Protein AF-A0A927NBI7-F1 (afdb_monomer)

Structure (mmCIF, N/CA/C/O backbone):
data_AF-A0A927NBI7-F1
#
_entry.id   AF-A0A927NBI7-F1
#
loop_
_atom_site.group_PDB
_atom_site.id
_atom_site.type_symbol
_atom_site.label_atom_id
_atom_site.label_alt_id
_atom_site.label_comp_id
_atom_site.label_asym_id
_atom_site.label_entity_id
_atom_site.label_seq_id
_atom_site.pdbx_PDB_ins_code
_atom_site.Cartn_x
_atom_site.Cartn_y
_atom_site.Cartn_z
_atom_site.occupancy
_atom_site.B_iso_or_equiv
_atom_site.auth_seq_id
_atom_site.auth_comp_id
_atom_site.auth_asym_id
_atom_site.auth_atom_id
_atom_site.pdbx_PDB_model_num
ATOM 1 N N . MET A 1 1 ? 73.139 -50.465 -65.478 1.00 41.00 1 MET A N 1
ATOM 2 C CA . MET A 1 1 ? 74.027 -50.593 -64.302 1.00 41.00 1 MET A CA 1
ATOM 3 C C . MET A 1 1 ? 73.628 -49.543 -63.281 1.00 41.00 1 MET A C 1
ATOM 5 O O . MET A 1 1 ? 73.828 -48.361 -63.518 1.00 41.00 1 MET A O 1
ATOM 9 N N . SER A 1 2 ? 72.987 -49.981 -62.202 1.00 40.78 2 SER A N 1
ATOM 10 C CA . SER A 1 2 ? 72.582 -49.168 -61.057 1.00 40.78 2 SER A CA 1
ATOM 11 C C . SER A 1 2 ? 73.775 -48.863 -60.154 1.00 40.78 2 SER A C 1
ATOM 13 O O . SER A 1 2 ? 74.538 -49.770 -59.824 1.00 40.78 2 SER A O 1
ATOM 15 N N . LYS A 1 3 ? 73.876 -47.631 -59.659 1.00 40.72 3 LYS A N 1
ATOM 16 C CA . LYS A 1 3 ? 74.570 -47.350 -58.398 1.00 40.72 3 LYS A CA 1
ATOM 17 C C . LYS A 1 3 ? 73.645 -46.512 -57.525 1.00 40.72 3 LYS A C 1
ATOM 19 O O . LYS A 1 3 ? 73.577 -45.298 -57.667 1.00 40.72 3 LYS A O 1
ATOM 24 N N . GLN A 1 4 ? 72.895 -47.197 -56.663 1.00 43.94 4 GLN A N 1
ATOM 25 C CA . GLN A 1 4 ? 72.292 -46.581 -55.487 1.00 43.94 4 GLN A CA 1
ATOM 26 C C . GLN A 1 4 ? 73.425 -46.316 -54.496 1.00 43.94 4 GLN A C 1
ATOM 28 O O . GLN A 1 4 ? 74.119 -47.242 -54.082 1.00 43.94 4 GLN A O 1
ATOM 33 N N . VAL A 1 5 ? 73.647 -45.046 -54.174 1.00 47.88 5 VAL A N 1
ATOM 34 C CA . VAL A 1 5 ? 74.564 -44.638 -53.110 1.00 47.88 5 VAL A CA 1
ATOM 35 C C . VAL A 1 5 ? 73.752 -44.610 -51.821 1.00 47.88 5 VAL A C 1
ATOM 37 O O . VAL A 1 5 ? 72.839 -43.801 -51.670 1.00 47.88 5 VAL A O 1
ATOM 40 N N . TYR A 1 6 ? 74.056 -45.556 -50.939 1.00 43.12 6 TYR A N 1
ATOM 41 C CA . TYR A 1 6 ? 73.534 -45.662 -49.582 1.00 43.12 6 TYR A CA 1
ATOM 42 C C . TYR A 1 6 ? 74.232 -44.584 -48.741 1.00 43.12 6 TYR A C 1
ATOM 44 O O . TYR A 1 6 ? 75.456 -44.607 -48.626 1.00 43.12 6 TYR A O 1
ATOM 52 N N . TYR A 1 7 ? 73.489 -43.614 -48.209 1.00 54.44 7 TYR A N 1
ATOM 53 C CA . TYR A 1 7 ? 74.021 -42.702 -47.198 1.00 54.44 7 TYR A CA 1
ATOM 54 C C . TYR A 1 7 ? 73.637 -43.239 -45.825 1.00 54.44 7 TYR A C 1
ATOM 56 O O . TYR A 1 7 ? 72.454 -43.330 -45.503 1.00 54.44 7 TYR A O 1
ATOM 64 N N . ASP A 1 8 ? 74.661 -43.615 -45.059 1.00 52.22 8 ASP A N 1
ATOM 65 C CA . ASP A 1 8 ? 74.560 -44.017 -43.661 1.00 52.22 8 ASP A CA 1
ATOM 66 C C . ASP A 1 8 ? 73.848 -42.950 -42.818 1.00 52.22 8 ASP A C 1
ATOM 68 O O . ASP A 1 8 ? 74.063 -41.743 -42.963 1.00 52.22 8 ASP A O 1
ATOM 72 N N . ASP A 1 9 ? 73.006 -43.440 -41.914 1.00 52.47 9 ASP A N 1
ATOM 73 C CA . ASP A 1 9 ? 72.193 -42.685 -40.971 1.00 52.47 9 ASP A CA 1
ATOM 74 C C . ASP A 1 9 ? 72.980 -41.587 -40.235 1.00 52.47 9 ASP A C 1
ATOM 76 O O . ASP A 1 9 ? 73.778 -41.842 -39.327 1.00 52.47 9 ASP A O 1
ATOM 80 N N . VAL A 1 10 ? 72.665 -40.322 -40.526 1.00 57.41 10 VAL A N 1
ATOM 81 C CA . VAL A 1 10 ? 73.057 -39.203 -39.664 1.00 57.41 10 VAL A CA 1
ATOM 82 C C . VAL A 1 10 ? 72.167 -39.231 -38.419 1.00 57.41 10 VAL A C 1
ATOM 84 O O . VAL A 1 10 ? 71.082 -38.649 -38.382 1.00 57.41 10 VAL A O 1
ATOM 87 N N . LYS A 1 11 ? 72.622 -39.905 -37.356 1.00 55.72 11 LYS A N 1
ATOM 88 C CA . LYS A 1 11 ? 72.003 -39.794 -36.026 1.00 55.72 11 LYS A CA 1
ATOM 89 C C . LYS A 1 11 ? 72.195 -38.374 -35.488 1.00 55.72 11 LYS A C 1
ATOM 91 O O . LYS A 1 11 ? 73.230 -38.040 -34.917 1.00 55.72 11 LYS A O 1
ATOM 96 N N . ILE A 1 12 ? 71.163 -37.541 -35.625 1.00 56.41 12 ILE A N 1
ATOM 97 C CA . ILE A 1 12 ? 71.071 -36.238 -34.958 1.00 56.41 12 ILE A CA 1
ATOM 98 C C . ILE A 1 12 ? 70.968 -36.485 -33.446 1.00 56.41 12 ILE A C 1
ATOM 100 O O . ILE A 1 12 ? 69.891 -36.764 -32.914 1.00 56.41 12 ILE A O 1
ATOM 104 N N . ILE A 1 13 ? 72.086 -36.381 -32.729 1.00 53.84 13 ILE A N 1
ATOM 105 C CA . ILE A 1 13 ? 72.087 -36.405 -31.264 1.00 53.84 13 ILE A CA 1
ATOM 106 C C . ILE A 1 13 ? 71.535 -35.057 -30.783 1.00 53.84 13 ILE A C 1
ATOM 108 O O . ILE A 1 13 ? 72.263 -34.071 -30.666 1.00 53.84 13 ILE A O 1
ATOM 112 N N . LYS A 1 14 ? 70.226 -34.993 -30.504 1.00 54.16 14 LYS A N 1
ATOM 113 C CA . LYS A 1 14 ? 69.623 -33.858 -29.790 1.00 54.16 14 LYS A CA 1
ATOM 114 C C . LYS A 1 14 ? 70.231 -33.807 -28.389 1.00 54.16 14 LYS A C 1
ATOM 116 O O . LYS A 1 14 ? 69.878 -34.608 -27.527 1.00 54.16 14 LYS A O 1
ATOM 121 N N . LYS A 1 15 ? 71.156 -32.873 -28.166 1.00 54.84 15 LYS A N 1
ATOM 122 C CA . LYS A 1 15 ? 71.739 -32.609 -26.848 1.00 54.84 15 LYS A CA 1
ATOM 123 C C . LYS A 1 15 ? 70.590 -32.245 -25.891 1.00 54.84 15 LYS A C 1
ATOM 125 O O . LYS A 1 15 ? 69.912 -31.246 -26.140 1.00 54.84 15 LYS A O 1
ATOM 130 N N . PRO A 1 16 ? 70.295 -33.046 -24.851 1.00 55.62 16 PRO A N 1
ATOM 131 C CA . PRO A 1 16 ? 69.178 -32.748 -23.969 1.00 55.62 16 PRO A CA 1
ATOM 132 C C . PRO A 1 16 ? 69.485 -31.452 -23.215 1.00 55.62 16 PRO A C 1
ATOM 134 O O . PRO A 1 16 ? 70.570 -31.300 -22.653 1.00 55.62 16 PRO A O 1
ATOM 137 N N 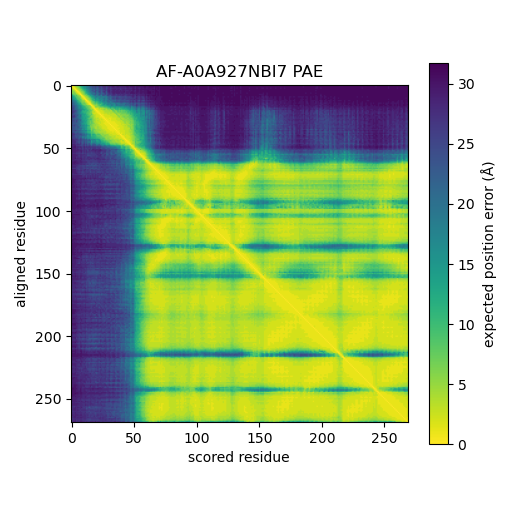. LEU A 1 17 ? 68.539 -30.507 -23.221 1.00 57.12 17 LEU A N 1
ATOM 138 C CA . LEU A 1 17 ? 68.634 -29.296 -22.407 1.00 57.12 17 LEU A CA 1
ATOM 139 C C . LEU A 1 17 ? 68.941 -29.680 -20.954 1.00 57.12 17 LEU A C 1
ATOM 141 O O . LEU A 1 17 ? 68.308 -30.585 -20.401 1.00 57.12 17 LEU A O 1
ATOM 145 N N . ASN A 1 18 ? 69.905 -28.979 -20.347 1.00 67.38 18 ASN A N 1
ATOM 146 C CA . ASN A 1 18 ? 70.318 -29.203 -18.964 1.00 67.38 18 ASN A CA 1
ATOM 147 C C . ASN A 1 18 ? 69.089 -29.288 -18.052 1.00 67.38 18 ASN A C 1
ATOM 149 O O . ASN A 1 18 ? 68.229 -28.408 -18.080 1.00 67.38 18 ASN A O 1
ATOM 153 N N . LYS A 1 19 ? 69.023 -30.338 -17.222 1.00 65.25 19 LYS A N 1
ATOM 154 C CA . LYS A 1 19 ? 67.873 -30.637 -16.350 1.00 65.25 19 LYS A CA 1
ATOM 155 C C . LYS A 1 19 ? 67.429 -29.411 -15.535 1.00 65.25 19 LYS A C 1
ATOM 157 O O . LYS A 1 19 ? 66.243 -29.114 -15.498 1.00 65.25 19 LYS A O 1
ATOM 162 N N . ARG A 1 20 ? 68.390 -28.625 -15.028 1.00 64.00 20 ARG A N 1
ATOM 163 C CA . ARG A 1 20 ? 68.147 -27.349 -14.327 1.00 64.00 20 ARG A CA 1
ATOM 164 C C . ARG A 1 20 ? 67.419 -26.297 -15.172 1.00 64.00 20 ARG A C 1
ATOM 166 O O . ARG A 1 20 ? 66.543 -25.623 -14.653 1.00 64.00 20 ARG A O 1
ATOM 173 N N . VAL A 1 21 ? 67.744 -26.168 -16.459 1.00 70.44 21 VAL A N 1
ATOM 174 C CA . VAL A 1 21 ? 67.093 -25.202 -17.364 1.00 70.44 21 VAL A CA 1
ATOM 175 C C . VAL A 1 21 ? 65.672 -25.652 -17.689 1.00 70.44 21 VAL A C 1
ATOM 177 O O . VAL A 1 21 ? 64.761 -24.835 -17.710 1.00 70.44 21 VAL A O 1
ATOM 180 N N . ARG A 1 22 ? 65.454 -26.958 -17.879 1.00 68.69 22 ARG A N 1
ATOM 181 C CA . ARG A 1 22 ? 64.114 -27.515 -18.108 1.00 68.69 22 ARG A CA 1
ATOM 182 C C . ARG A 1 22 ? 63.210 -27.360 -16.884 1.00 68.69 22 ARG A C 1
ATOM 184 O O . ARG A 1 22 ? 62.035 -27.046 -17.041 1.00 68.69 22 ARG A O 1
ATOM 191 N N . ASP A 1 23 ? 63.750 -27.574 -15.689 1.00 71.44 23 ASP A N 1
ATOM 192 C CA . ASP A 1 23 ? 62.995 -27.433 -14.443 1.00 71.44 23 ASP A CA 1
ATOM 193 C C . ASP A 1 23 ? 62.710 -25.947 -14.137 1.00 71.44 23 ASP A C 1
ATOM 195 O O . ASP A 1 23 ? 61.599 -25.611 -13.731 1.00 71.44 23 ASP A O 1
ATOM 199 N N . PHE A 1 24 ? 63.640 -25.041 -14.468 1.00 74.88 24 PHE A N 1
ATOM 200 C CA . PHE A 1 24 ? 63.418 -23.591 -14.416 1.00 74.88 24 PHE A CA 1
ATOM 201 C C . PHE A 1 24 ? 62.351 -23.118 -15.417 1.00 74.88 24 PHE A C 1
ATOM 203 O O . PHE A 1 24 ? 61.474 -22.338 -15.057 1.00 74.88 24 PHE A O 1
ATOM 210 N N . LEU A 1 25 ? 62.365 -23.628 -16.655 1.00 75.62 25 LEU A N 1
ATOM 211 C CA . LEU A 1 25 ? 61.374 -23.274 -17.677 1.00 75.62 25 LEU A CA 1
ATOM 212 C C . LEU A 1 25 ? 59.961 -23.735 -17.286 1.00 75.62 25 LEU A C 1
ATOM 214 O O . LEU A 1 25 ? 58.992 -23.011 -17.492 1.00 75.62 25 LEU A O 1
ATOM 218 N N . LYS A 1 26 ? 59.842 -24.924 -16.678 1.00 78.19 26 LYS A N 1
ATOM 219 C CA . LYS A 1 26 ? 58.569 -25.428 -16.139 1.00 78.19 26 LYS A CA 1
ATOM 220 C C . LYS A 1 26 ? 58.049 -24.542 -15.013 1.00 78.19 26 LYS A C 1
ATOM 222 O O . LYS A 1 26 ? 56.873 -24.194 -15.025 1.00 78.19 26 LYS A O 1
ATOM 227 N N . PHE A 1 27 ? 58.916 -24.156 -14.077 1.00 80.56 27 PHE A N 1
ATOM 228 C CA . PHE A 1 27 ? 58.550 -23.240 -12.998 1.00 80.56 27 PHE A CA 1
ATOM 229 C C . PHE A 1 27 ? 58.094 -21.882 -13.551 1.00 80.56 27 PHE A C 1
ATOM 231 O O . PHE A 1 27 ? 57.039 -21.384 -13.168 1.00 80.56 27 PHE A O 1
ATOM 238 N N . PHE A 1 28 ? 58.821 -21.334 -14.528 1.00 82.25 28 PHE A N 1
ATOM 239 C CA . PHE A 1 28 ? 58.458 -20.085 -15.196 1.00 82.25 28 PHE A CA 1
ATOM 240 C C . PHE A 1 28 ? 57.100 -20.174 -15.912 1.00 82.25 28 PHE A C 1
ATOM 242 O O . PHE A 1 28 ? 56.266 -19.288 -15.744 1.00 82.25 28 PHE A O 1
ATOM 249 N N . CYS A 1 29 ? 56.820 -21.262 -16.640 1.00 82.31 29 CYS A N 1
ATOM 250 C CA . CYS A 1 29 ? 55.509 -21.478 -17.260 1.00 82.31 29 CYS A CA 1
ATOM 251 C C . CYS A 1 29 ? 54.373 -21.542 -16.230 1.00 82.31 29 CYS A C 1
ATOM 253 O O . CYS A 1 29 ? 53.321 -20.954 -16.464 1.00 82.31 29 CYS A O 1
ATOM 255 N N . VAL A 1 30 ? 54.575 -22.209 -15.089 1.00 85.25 30 VAL A N 1
ATOM 256 C CA . VAL A 1 30 ? 53.564 -22.268 -14.018 1.00 85.25 30 VAL A CA 1
ATOM 257 C C . VAL A 1 30 ? 53.286 -20.875 -13.454 1.00 85.25 30 VAL A C 1
ATOM 259 O O . VAL A 1 30 ? 52.126 -20.500 -13.306 1.00 85.25 30 VAL A O 1
ATOM 262 N N . VAL A 1 31 ? 54.327 -20.075 -13.212 1.00 84.44 31 VAL A N 1
ATOM 263 C CA . VAL A 1 31 ? 54.176 -18.691 -12.736 1.00 84.44 31 VAL A CA 1
ATOM 264 C C . VAL A 1 31 ? 53.421 -17.835 -13.758 1.00 84.44 31 VAL A C 1
ATOM 266 O O . VAL A 1 31 ? 52.508 -17.108 -13.379 1.00 84.44 31 VAL A O 1
ATOM 269 N N . VAL A 1 32 ? 53.729 -17.958 -15.052 1.00 86.00 32 VAL A N 1
ATOM 270 C CA . VAL A 1 32 ? 53.026 -17.226 -16.121 1.00 86.00 32 VAL A CA 1
ATOM 271 C C . VAL A 1 32 ? 51.549 -17.616 -16.201 1.00 86.00 32 VAL A C 1
ATOM 273 O O . VAL A 1 32 ? 50.703 -16.734 -16.331 1.00 86.00 32 VAL A O 1
ATOM 276 N N . VAL A 1 33 ? 51.218 -18.905 -16.077 1.00 86.19 33 VAL A N 1
ATOM 277 C CA . VAL A 1 33 ? 49.821 -19.371 -16.063 1.00 86.19 33 VAL A CA 1
ATOM 278 C C . VAL A 1 33 ? 49.079 -18.823 -14.847 1.00 86.19 33 VAL A C 1
ATOM 280 O O . VAL A 1 33 ? 47.975 -18.316 -14.999 1.00 86.19 33 VAL A O 1
ATOM 283 N N . ILE A 1 34 ? 49.692 -18.841 -13.660 1.00 84.06 34 ILE A N 1
ATOM 284 C CA . ILE A 1 34 ? 49.086 -18.277 -12.446 1.00 84.06 34 ILE A CA 1
ATOM 285 C C . ILE A 1 34 ? 48.838 -16.772 -12.617 1.00 84.06 34 ILE A C 1
ATOM 287 O O . ILE A 1 34 ? 47.737 -16.300 -12.342 1.00 84.06 34 ILE A O 1
ATOM 291 N N . VAL A 1 35 ? 49.814 -16.020 -13.134 1.00 83.69 35 VAL A N 1
ATOM 292 C CA . VAL A 1 35 ? 49.656 -14.583 -13.412 1.00 83.69 35 VAL A CA 1
ATOM 293 C C . VAL A 1 35 ? 48.554 -14.339 -14.448 1.00 83.69 35 VAL A C 1
ATOM 295 O O . VAL A 1 35 ? 47.721 -13.460 -14.239 1.00 83.69 35 VAL A O 1
ATOM 298 N N . MET A 1 36 ? 48.475 -15.139 -15.517 1.00 81.81 36 MET A N 1
ATOM 299 C CA . MET A 1 36 ? 47.368 -15.065 -16.478 1.00 81.81 36 MET A CA 1
ATOM 300 C C . MET A 1 36 ? 46.017 -15.391 -15.842 1.00 81.81 36 MET A C 1
ATOM 302 O O . MET A 1 36 ? 45.034 -14.741 -16.179 1.00 81.81 36 MET A O 1
ATOM 306 N N . CYS A 1 37 ? 45.945 -16.344 -14.911 1.00 79.25 37 CYS A N 1
ATOM 307 C CA . CYS A 1 37 ? 44.716 -16.645 -14.183 1.00 79.25 37 CYS A CA 1
ATOM 308 C C . CYS A 1 37 ? 44.284 -15.473 -13.293 1.00 79.25 37 CYS A C 1
ATOM 310 O O . CYS A 1 37 ? 43.104 -15.142 -13.280 1.00 79.25 37 CYS A O 1
ATOM 312 N N . PHE A 1 38 ? 45.211 -14.798 -12.605 1.00 77.31 38 PHE A N 1
ATOM 313 C CA . PHE A 1 38 ? 44.887 -13.619 -11.791 1.00 77.31 38 PHE A CA 1
ATOM 314 C C . PHE A 1 38 ? 44.476 -12.411 -12.640 1.00 77.31 38 PHE A C 1
ATOM 316 O O . PHE A 1 38 ? 43.499 -11.732 -12.328 1.00 77.31 38 PHE A O 1
ATOM 323 N N . VAL A 1 39 ? 45.176 -12.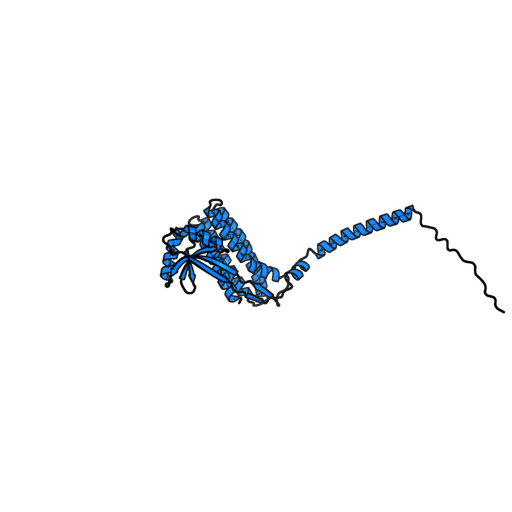166 -13.748 1.00 78.12 39 VAL A N 1
ATOM 324 C CA . VAL A 1 39 ? 44.835 -11.097 -14.694 1.00 78.12 39 VAL A CA 1
ATOM 325 C C . VAL A 1 39 ? 43.497 -11.399 -15.379 1.00 78.12 39 VAL A C 1
ATOM 327 O O . VAL A 1 39 ? 42.628 -10.532 -15.443 1.00 78.12 39 VAL A O 1
ATOM 330 N N . GLY A 1 40 ? 43.288 -12.644 -15.809 1.00 69.25 40 GLY A N 1
ATOM 331 C CA . GLY A 1 40 ? 42.039 -13.136 -16.386 1.00 69.25 40 GLY A CA 1
ATOM 332 C C . GLY A 1 40 ? 40.868 -13.061 -15.410 1.00 69.25 40 GLY A C 1
ATOM 333 O O . GLY A 1 40 ? 39.800 -12.611 -15.802 1.00 69.25 40 GLY A O 1
ATOM 334 N N . ALA A 1 41 ? 41.065 -13.395 -14.133 1.00 73.00 41 ALA A N 1
ATOM 335 C CA . ALA A 1 41 ? 40.055 -13.220 -13.090 1.00 73.00 41 ALA A CA 1
ATOM 336 C C . ALA A 1 41 ? 39.715 -11.739 -12.856 1.00 73.00 41 ALA A C 1
ATOM 338 O O . ALA A 1 41 ? 38.550 -11.411 -12.650 1.00 73.00 41 ALA A O 1
ATOM 339 N N . GLY A 1 42 ? 40.692 -10.831 -12.958 1.00 65.38 42 GLY A N 1
ATOM 340 C CA . GLY A 1 42 ? 40.454 -9.386 -12.911 1.00 65.38 42 GLY A CA 1
ATOM 341 C C . GLY A 1 42 ? 39.650 -8.868 -14.109 1.00 65.38 42 GLY A C 1
ATOM 342 O O . GLY A 1 42 ? 38.744 -8.053 -13.936 1.00 65.38 42 GLY A O 1
ATOM 343 N N . TYR A 1 43 ? 39.926 -9.367 -15.318 1.00 71.19 43 TYR A N 1
ATOM 344 C CA . TYR A 1 43 ? 39.145 -9.035 -16.515 1.00 71.19 43 TYR A CA 1
ATOM 345 C C . TYR A 1 43 ? 37.753 -9.670 -16.506 1.00 71.19 43 TYR A C 1
ATOM 347 O O . TYR A 1 43 ? 36.794 -9.008 -16.885 1.00 71.19 43 TYR A O 1
ATOM 355 N N . LEU A 1 44 ? 37.622 -10.909 -16.030 1.00 63.16 44 LEU A N 1
ATOM 356 C CA . LEU A 1 44 ? 36.342 -11.599 -15.893 1.00 63.16 44 LEU A CA 1
ATOM 357 C C . LEU A 1 44 ? 35.485 -10.951 -14.801 1.00 63.16 44 LEU A C 1
ATOM 359 O O . LEU A 1 44 ? 34.300 -10.732 -15.013 1.00 63.16 44 LEU A O 1
ATOM 363 N N . SER A 1 45 ? 36.086 -10.549 -13.677 1.00 63.78 45 SER A N 1
ATOM 364 C CA . SER A 1 45 ? 35.417 -9.747 -12.651 1.00 63.78 45 SER A CA 1
ATOM 365 C C . SER A 1 45 ? 34.936 -8.423 -13.237 1.00 63.78 45 SER A C 1
ATOM 367 O O . SER A 1 45 ? 33.769 -8.096 -13.071 1.00 63.78 45 SER A O 1
ATOM 369 N N . LYS A 1 46 ? 35.756 -7.698 -14.006 1.00 55.41 46 LYS A N 1
ATOM 370 C CA . LYS A 1 46 ? 35.314 -6.467 -14.683 1.00 55.41 46 LYS A CA 1
ATOM 371 C C . LYS A 1 46 ? 34.232 -6.713 -15.740 1.00 55.41 46 LYS A C 1
ATOM 373 O O . LYS A 1 46 ? 33.314 -5.913 -15.824 1.00 55.41 46 LYS A O 1
ATOM 378 N N . ALA A 1 47 ? 34.286 -7.814 -16.489 1.00 55.41 47 ALA A N 1
ATOM 379 C CA . ALA A 1 47 ? 33.248 -8.196 -17.452 1.00 55.41 47 ALA A CA 1
ATOM 380 C C . ALA A 1 47 ? 31.924 -8.601 -16.773 1.00 55.41 47 ALA A C 1
ATOM 382 O O . ALA A 1 47 ? 30.854 -8.396 -17.340 1.00 55.41 47 ALA A O 1
ATOM 383 N N . LEU A 1 48 ? 31.987 -9.136 -15.550 1.00 53.47 48 LEU A N 1
ATOM 384 C CA . LEU A 1 48 ? 30.824 -9.471 -14.725 1.00 53.47 48 LEU A CA 1
ATOM 385 C C . LEU A 1 48 ? 30.313 -8.281 -13.887 1.00 53.47 48 LEU A C 1
ATOM 387 O O . LEU A 1 48 ? 29.145 -8.268 -13.515 1.00 53.47 48 LEU A O 1
ATOM 391 N N . THR A 1 49 ? 31.149 -7.272 -13.608 1.00 52.50 49 THR A N 1
ATOM 392 C CA . THR A 1 49 ? 30.850 -6.157 -12.676 1.00 52.50 49 THR A CA 1
ATOM 393 C C . THR A 1 49 ? 30.285 -4.907 -13.362 1.00 52.50 49 THR A C 1
ATOM 395 O O . THR A 1 49 ? 30.187 -3.848 -12.757 1.00 52.50 49 THR A O 1
ATOM 398 N N . VAL A 1 50 ? 29.827 -4.988 -14.607 1.00 44.88 50 VAL A N 1
ATOM 399 C CA . VAL A 1 50 ? 29.071 -3.881 -15.215 1.00 44.88 50 VAL A CA 1
ATOM 400 C C . VAL A 1 50 ? 27.812 -4.408 -15.864 1.00 44.88 50 VAL A C 1
ATOM 402 O O . VAL A 1 50 ? 27.821 -4.729 -17.043 1.00 44.88 50 VAL A O 1
ATOM 405 N N . GLY A 1 51 ? 26.754 -4.522 -15.053 1.00 48.88 51 GLY A N 1
ATOM 406 C CA . GLY A 1 51 ? 25.354 -4.194 -15.368 1.00 48.88 51 GLY A CA 1
ATOM 407 C C . GLY A 1 51 ? 24.648 -4.832 -16.570 1.00 48.88 51 GLY A C 1
ATOM 408 O O . GLY A 1 51 ? 23.438 -4.715 -16.649 1.00 48.88 51 GLY A O 1
ATOM 409 N N . ASN A 1 52 ? 25.336 -5.510 -17.486 1.00 49.75 52 ASN A N 1
ATOM 410 C CA . ASN A 1 52 ? 24.823 -5.831 -18.813 1.00 49.75 52 ASN A CA 1
ATOM 411 C C . ASN A 1 52 ? 24.538 -7.329 -18.963 1.00 49.75 52 ASN A C 1
ATOM 413 O O . ASN A 1 52 ? 23.497 -7.697 -19.479 1.00 49.75 52 ASN A O 1
ATOM 417 N N . LEU A 1 53 ? 25.382 -8.222 -18.433 1.00 50.41 53 LEU A N 1
ATOM 418 C CA . LEU A 1 53 ? 25.101 -9.669 -18.474 1.00 50.41 53 LEU A CA 1
ATOM 419 C C . LEU A 1 53 ? 23.959 -10.073 -17.531 1.00 50.41 53 LEU A C 1
ATOM 421 O O . LEU A 1 53 ? 23.063 -10.802 -17.941 1.00 50.41 53 LEU A O 1
ATOM 425 N N . GLY A 1 54 ? 23.952 -9.562 -16.294 1.00 54.22 54 GLY A N 1
ATOM 426 C CA . GLY A 1 54 ? 22.846 -9.784 -15.356 1.00 54.22 54 GLY A CA 1
ATOM 427 C C . GLY A 1 54 ? 21.535 -9.183 -15.865 1.00 54.22 54 GLY A C 1
ATOM 428 O O . GLY A 1 54 ? 20.511 -9.852 -15.837 1.00 54.22 54 GLY A O 1
ATOM 429 N N . ALA A 1 55 ? 21.580 -7.969 -16.421 1.00 52.91 55 ALA A N 1
ATOM 430 C CA . ALA A 1 55 ? 20.404 -7.327 -16.999 1.00 52.91 55 ALA A CA 1
ATOM 431 C C . ALA A 1 55 ? 19.902 -8.025 -18.271 1.00 52.91 55 ALA A C 1
ATOM 433 O O . ALA A 1 55 ? 18.703 -8.159 -18.438 1.00 52.91 55 ALA A O 1
ATOM 434 N N . VAL A 1 56 ? 20.777 -8.526 -19.148 1.00 53.38 56 VAL A N 1
ATOM 435 C CA . VAL A 1 56 ? 20.356 -9.282 -20.343 1.00 53.38 56 VAL A CA 1
ATOM 436 C C . VAL A 1 56 ? 19.733 -10.630 -19.965 1.00 53.38 56 VAL A C 1
ATOM 438 O O . VAL A 1 56 ? 18.759 -11.046 -20.585 1.00 53.38 56 VAL A O 1
ATOM 441 N N . ILE A 1 57 ? 20.258 -11.311 -18.942 1.00 58.81 57 ILE A N 1
ATOM 442 C CA . ILE A 1 57 ? 19.716 -12.599 -18.477 1.00 58.81 57 ILE A CA 1
ATOM 443 C C . ILE A 1 57 ? 18.393 -12.409 -17.713 1.00 58.81 57 ILE A C 1
ATOM 445 O O . ILE A 1 57 ? 17.493 -13.232 -17.855 1.00 58.81 57 ILE A O 1
ATOM 449 N N . VAL A 1 58 ? 18.259 -11.338 -16.921 1.00 60.66 58 VAL A N 1
ATOM 450 C CA . VAL A 1 58 ? 17.074 -11.070 -16.082 1.00 60.66 58 VAL A CA 1
ATOM 451 C C . VAL A 1 58 ? 15.980 -10.300 -16.834 1.00 60.66 58 VAL A C 1
ATOM 453 O O . VAL A 1 58 ? 14.803 -10.595 -16.653 1.00 60.66 58 VAL A O 1
ATOM 456 N N . TYR A 1 59 ? 16.346 -9.363 -17.712 1.00 62.62 59 TYR A N 1
ATOM 457 C CA . TYR A 1 59 ? 15.431 -8.455 -18.420 1.00 62.62 59 TYR A CA 1
ATOM 458 C C . TYR A 1 59 ? 15.379 -8.679 -19.938 1.00 62.62 59 TYR A C 1
ATOM 460 O O . TYR A 1 59 ? 14.844 -7.849 -20.663 1.00 62.62 59 TYR A O 1
ATOM 468 N N . GLY A 1 60 ? 15.882 -9.810 -20.448 1.00 58.12 60 GLY A N 1
ATOM 469 C CA . GLY A 1 60 ? 15.825 -10.145 -21.879 1.00 58.12 60 GLY A CA 1
ATOM 470 C C . GLY A 1 60 ? 14.407 -10.301 -22.456 1.00 58.12 60 GLY A C 1
ATOM 471 O O . GLY A 1 60 ? 14.254 -10.525 -23.656 1.00 58.12 60 GLY A O 1
ATOM 472 N N . SER A 1 61 ? 13.363 -10.199 -21.628 1.00 63.03 61 SER A N 1
ATOM 473 C CA . SER A 1 61 ? 11.972 -10.129 -22.068 1.00 63.03 61 SER A CA 1
ATOM 474 C C . SER A 1 61 ? 11.546 -8.684 -22.321 1.00 63.03 61 SER A C 1
ATOM 476 O O . SER A 1 61 ? 11.531 -7.870 -21.404 1.00 63.03 61 SER A O 1
ATOM 478 N N . THR A 1 62 ? 11.053 -8.401 -23.524 1.00 73.75 62 THR A N 1
ATOM 479 C CA . THR A 1 62 ? 10.474 -7.101 -23.907 1.00 73.75 62 THR A CA 1
ATOM 480 C C . THR A 1 62 ? 9.101 -6.830 -23.291 1.00 73.75 62 THR A C 1
ATOM 482 O O . THR A 1 62 ? 8.457 -5.850 -23.638 1.00 73.75 62 THR A O 1
ATOM 485 N N . THR A 1 63 ? 8.609 -7.702 -22.411 1.00 80.12 63 THR A N 1
ATOM 486 C CA . THR A 1 63 ? 7.298 -7.567 -21.773 1.00 80.12 63 THR A CA 1
ATOM 487 C C . THR A 1 63 ? 7.4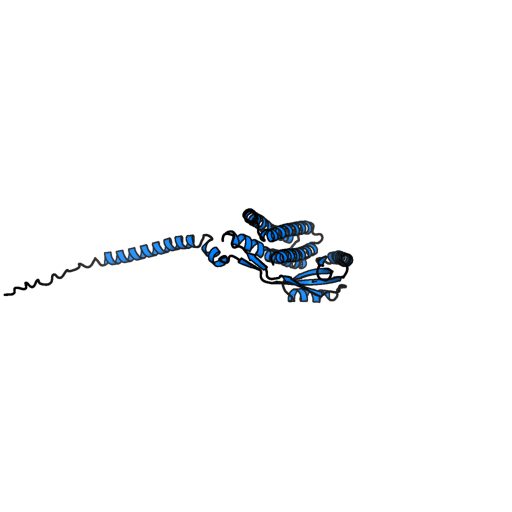07 -7.867 -20.291 1.00 80.12 63 THR A C 1
ATOM 489 O O . THR A 1 63 ? 7.920 -8.928 -19.923 1.00 80.12 63 THR A O 1
ATOM 492 N N . LYS A 1 64 ? 6.844 -7.006 -19.446 1.00 85.06 64 LYS A N 1
ATOM 493 C CA . LYS A 1 64 ? 6.717 -7.258 -18.010 1.00 85.06 64 LYS A CA 1
ATOM 494 C C . LYS A 1 64 ? 5.313 -7.753 -17.698 1.00 85.06 64 LYS A C 1
ATOM 496 O O . LYS A 1 64 ? 4.327 -7.074 -17.971 1.00 85.06 64 LYS A O 1
ATOM 501 N N . LYS A 1 65 ? 5.224 -8.949 -17.116 1.00 85.94 65 LYS A N 1
ATOM 502 C CA . LYS A 1 65 ? 3.957 -9.547 -16.680 1.00 85.94 65 LYS A CA 1
ATOM 503 C C . LYS A 1 65 ? 3.749 -9.279 -15.198 1.00 85.94 65 LYS A C 1
ATOM 505 O O . LYS A 1 65 ? 4.596 -9.640 -14.383 1.00 85.94 65 LYS A O 1
ATOM 510 N N . LEU A 1 66 ? 2.612 -8.687 -14.863 1.00 87.94 66 LEU A N 1
ATOM 511 C CA . LEU A 1 66 ? 2.124 -8.575 -13.501 1.00 87.94 66 LEU A CA 1
ATOM 512 C C . LEU A 1 66 ? 1.191 -9.757 -13.252 1.00 87.94 66 LEU A C 1
ATOM 514 O O . LEU A 1 66 ? 0.199 -9.950 -13.958 1.00 87.94 66 LEU A O 1
ATOM 518 N N . ASN A 1 67 ? 1.542 -10.581 -12.268 1.00 88.81 67 ASN A N 1
ATOM 519 C CA . ASN A 1 67 ? 0.717 -11.718 -11.889 1.00 88.81 67 ASN A CA 1
ATOM 520 C C . ASN A 1 67 ? -0.550 -11.244 -11.175 1.00 88.81 67 ASN A C 1
ATOM 522 O O . ASN A 1 67 ? -0.537 -10.225 -10.479 1.00 88.81 67 ASN A O 1
ATOM 526 N N . ALA A 1 68 ? -1.611 -12.038 -11.323 1.00 90.12 68 ALA A N 1
ATOM 527 C CA . ALA A 1 68 ? -2.793 -11.884 -10.496 1.00 90.12 68 ALA A CA 1
ATOM 528 C C . ALA A 1 68 ? -2.412 -12.067 -9.026 1.00 90.12 68 ALA A C 1
ATOM 530 O O . ALA A 1 68 ? -1.574 -12.912 -8.696 1.00 90.12 68 ALA A O 1
ATOM 531 N N . ASN A 1 69 ? -3.037 -11.277 -8.166 1.00 91.88 69 ASN A N 1
ATOM 532 C CA . ASN A 1 69 ? -2.818 -11.302 -6.727 1.00 91.88 69 ASN A CA 1
ATOM 533 C C . ASN A 1 69 ? -4.159 -11.111 -6.011 1.00 91.88 69 ASN A C 1
ATOM 535 O O . ASN A 1 69 ? -5.117 -10.624 -6.608 1.00 91.88 69 ASN A O 1
ATOM 539 N N . VAL A 1 70 ? -4.244 -11.493 -4.743 1.00 94.75 70 VAL A N 1
ATOM 540 C CA . VAL A 1 70 ? -5.431 -11.282 -3.914 1.00 94.75 70 VAL A CA 1
ATOM 541 C C . VAL A 1 70 ? -4.989 -10.754 -2.560 1.00 94.75 70 VAL A C 1
ATOM 543 O O . VAL A 1 70 ? -4.130 -11.351 -1.916 1.00 94.75 70 VAL A O 1
ATOM 546 N N . ARG A 1 71 ? -5.605 -9.658 -2.120 1.00 95.56 71 ARG A N 1
ATOM 547 C CA . ARG A 1 71 ? -5.532 -9.181 -0.735 1.00 95.56 71 ARG A CA 1
ATOM 548 C C . ARG A 1 71 ? -6.893 -9.342 -0.062 1.00 95.56 71 ARG A C 1
ATOM 550 O O . ARG A 1 71 ? -7.924 -9.396 -0.727 1.00 95.56 71 ARG A O 1
ATOM 557 N N . TYR A 1 72 ? -6.893 -9.443 1.259 1.00 97.19 72 TYR A N 1
ATOM 558 C CA . TYR A 1 72 ? -8.076 -9.734 2.065 1.00 97.19 72 TYR A CA 1
ATOM 559 C C . TYR A 1 72 ? -8.370 -8.541 2.964 1.00 97.19 72 TYR A C 1
ATOM 561 O O . TYR A 1 72 ? -7.554 -8.196 3.816 1.00 97.19 72 TYR A O 1
ATOM 569 N N . ALA A 1 73 ? -9.519 -7.902 2.777 1.00 95.62 73 ALA A N 1
ATOM 570 C CA . ALA A 1 73 ? -9.926 -6.761 3.583 1.00 95.62 73 ALA A CA 1
ATOM 571 C C . ALA A 1 73 ? -10.934 -7.205 4.643 1.00 95.62 73 ALA A C 1
ATOM 573 O O . ALA A 1 73 ? -11.939 -7.838 4.322 1.00 95.62 73 ALA A O 1
ATOM 574 N N . VAL A 1 74 ? -10.665 -6.865 5.903 1.00 94.62 74 VAL A N 1
ATOM 575 C CA . VAL A 1 74 ? -11.627 -7.037 6.997 1.00 94.62 74 VAL A CA 1
ATOM 576 C C . VAL A 1 74 ? -12.524 -5.808 7.017 1.00 94.62 74 VAL A C 1
ATOM 578 O O . VAL A 1 74 ? -12.039 -4.684 7.170 1.00 94.62 74 VAL A O 1
ATOM 581 N N . THR A 1 75 ? -13.823 -6.020 6.852 1.00 93.75 75 THR A N 1
ATOM 582 C CA . THR A 1 75 ? -14.841 -4.970 6.846 1.00 93.75 75 THR A CA 1
ATOM 583 C C . THR A 1 75 ? -15.464 -4.818 8.236 1.00 93.75 75 THR A C 1
ATOM 585 O O . THR A 1 75 ? -15.524 -5.766 9.019 1.00 93.75 75 THR A O 1
ATOM 588 N N . LEU A 1 76 ? -15.927 -3.611 8.546 1.00 91.56 76 LEU A N 1
ATOM 589 C CA . LEU A 1 76 ? -16.741 -3.270 9.715 1.00 91.56 76 LEU A CA 1
ATOM 590 C C . LEU A 1 76 ? -18.238 -3.194 9.377 1.00 91.56 76 LEU A C 1
ATOM 592 O O . LEU A 1 76 ? -19.073 -2.973 10.253 1.00 91.56 76 LEU A O 1
ATOM 596 N N . GLY A 1 77 ? -18.573 -3.353 8.103 1.00 91.69 77 GLY A N 1
ATOM 597 C CA . GLY A 1 77 ? -19.932 -3.314 7.603 1.00 91.69 77 GLY A CA 1
ATOM 598 C C . GLY A 1 77 ? -19.962 -3.128 6.094 1.00 91.69 77 GLY A C 1
ATOM 599 O O . GLY A 1 77 ? -18.989 -2.679 5.479 1.00 91.69 77 GLY A O 1
ATOM 600 N N . GLU A 1 78 ? -21.108 -3.471 5.524 1.00 93.88 78 GLU A N 1
ATOM 601 C CA . GLU A 1 78 ? -21.475 -3.198 4.141 1.00 93.88 78 GLU A CA 1
ATOM 602 C C . GLU A 1 78 ? -22.743 -2.346 4.120 1.00 93.88 78 GLU A C 1
ATOM 604 O O . GLU A 1 78 ? -23.655 -2.561 4.922 1.00 93.88 78 GLU A O 1
ATOM 609 N N . TYR A 1 79 ? -22.782 -1.378 3.213 1.00 94.19 79 TYR A N 1
ATOM 610 C CA . TYR A 1 79 ? -23.816 -0.353 3.156 1.00 94.19 79 TYR A CA 1
ATOM 611 C C . TYR A 1 79 ? -24.208 -0.086 1.704 1.00 94.19 79 TYR A C 1
ATOM 613 O O . TYR A 1 79 ? -23.363 -0.089 0.808 1.00 94.19 79 TYR A O 1
ATOM 621 N N . GLU A 1 80 ? -25.494 0.161 1.473 1.00 94.06 80 GLU A N 1
ATOM 622 C CA . GLU A 1 80 ? -26.011 0.543 0.150 1.00 94.06 80 GLU A CA 1
ATOM 623 C C . GLU A 1 80 ? -25.793 2.042 -0.124 1.00 94.06 80 GLU A C 1
ATOM 625 O O . GLU A 1 80 ? -25.661 2.457 -1.274 1.00 94.06 80 GLU A O 1
ATOM 630 N N . ASP A 1 81 ? -25.727 2.860 0.932 1.00 93.75 81 ASP A N 1
ATOM 631 C CA . ASP A 1 81 ? -25.557 4.310 0.855 1.00 93.75 81 ASP A CA 1
ATOM 632 C C . ASP A 1 81 ? -24.142 4.747 1.267 1.00 93.75 81 ASP A C 1
ATOM 634 O O . ASP A 1 81 ? -23.598 4.328 2.294 1.00 93.75 81 ASP A O 1
ATOM 638 N N . LYS A 1 82 ? -23.546 5.632 0.461 1.00 93.88 82 LYS A N 1
ATOM 639 C CA . LYS A 1 82 ? -22.187 6.141 0.686 1.00 93.88 82 LYS A CA 1
ATOM 640 C C . LYS A 1 82 ? -22.091 6.973 1.961 1.00 93.88 82 LYS A C 1
ATOM 642 O O . LYS A 1 82 ? -21.109 6.860 2.687 1.00 93.88 82 LYS A O 1
ATOM 647 N N . THR A 1 83 ? -23.087 7.816 2.224 1.00 93.62 83 THR A N 1
ATOM 648 C CA . THR A 1 83 ? -23.085 8.711 3.383 1.00 93.62 83 THR A CA 1
ATOM 649 C C . THR A 1 83 ? -23.198 7.915 4.680 1.00 93.62 83 THR A C 1
ATOM 651 O O . THR A 1 83 ? -22.514 8.240 5.650 1.00 93.62 83 THR A O 1
ATOM 654 N N . GLU A 1 84 ? -23.985 6.839 4.700 1.00 92.50 84 GLU A N 1
ATOM 655 C CA . GLU A 1 84 ? -24.032 5.910 5.833 1.00 92.50 84 GLU A CA 1
ATOM 656 C C . GLU A 1 84 ? -22.664 5.251 6.083 1.00 92.50 84 GLU A C 1
ATOM 658 O O . GLU A 1 84 ? -22.156 5.285 7.209 1.00 92.50 84 GLU A O 1
ATOM 663 N N . ALA A 1 85 ? -22.021 4.728 5.033 1.00 93.31 85 ALA A N 1
ATOM 664 C CA . ALA A 1 85 ? -20.685 4.142 5.142 1.00 93.31 85 ALA A CA 1
ATOM 665 C C . ALA A 1 85 ? -19.652 5.152 5.672 1.00 93.31 85 ALA A C 1
ATOM 667 O O . ALA A 1 85 ? -18.856 4.823 6.551 1.00 93.31 85 ALA A O 1
ATOM 668 N N . GLU A 1 86 ? -19.685 6.396 5.185 1.00 92.69 86 GLU A N 1
ATOM 669 C CA . GLU A 1 86 ? -18.804 7.481 5.633 1.00 92.69 86 GLU A CA 1
ATOM 670 C C . GLU A 1 86 ? -19.014 7.823 7.117 1.00 92.69 86 GLU A C 1
ATOM 672 O O . GLU A 1 86 ? -18.043 8.030 7.848 1.00 92.69 86 GLU A O 1
ATOM 677 N N . GLN A 1 87 ? -20.258 7.828 7.607 1.00 90.94 87 GLN A N 1
ATOM 678 C CA . GLN A 1 87 ? -20.543 8.055 9.029 1.00 90.94 87 GLN A CA 1
ATOM 679 C C . GLN A 1 87 ? -19.975 6.940 9.914 1.00 90.94 87 GLN A C 1
ATOM 681 O O . GLN A 1 87 ? -19.380 7.215 10.961 1.00 90.94 87 GLN A O 1
ATOM 686 N N . VAL A 1 88 ? -20.120 5.682 9.494 1.00 90.19 88 VAL A N 1
ATOM 687 C CA . VAL A 1 88 ? -19.570 4.535 10.230 1.00 90.19 88 VAL A CA 1
ATOM 688 C C . VAL A 1 88 ? -18.044 4.543 10.191 1.00 90.19 88 VAL A C 1
ATOM 690 O O . VAL A 1 88 ? -17.403 4.349 11.226 1.00 90.19 88 VAL A O 1
ATOM 693 N N . ALA A 1 89 ? -17.457 4.826 9.030 1.00 90.94 89 ALA A N 1
ATOM 694 C CA . ALA A 1 89 ? -16.022 4.984 8.846 1.00 90.94 89 ALA A CA 1
ATOM 695 C C . ALA A 1 89 ? -15.438 6.027 9.814 1.00 90.94 89 ALA A C 1
ATOM 697 O O . ALA A 1 89 ? -14.522 5.710 10.581 1.00 90.94 89 ALA A O 1
ATOM 698 N N . LEU A 1 90 ? -16.044 7.218 9.883 1.00 87.00 90 LEU A N 1
ATOM 699 C CA . LEU A 1 90 ? -15.666 8.268 10.832 1.00 87.00 90 LEU A CA 1
ATOM 700 C C . LEU A 1 90 ? -15.772 7.795 12.287 1.00 87.00 90 LEU A C 1
ATOM 702 O O . LEU A 1 90 ? -14.855 8.024 13.072 1.00 87.00 90 LEU A O 1
ATOM 706 N N . GLY A 1 91 ? -16.842 7.088 12.657 1.00 83.00 91 GLY A N 1
ATOM 707 C CA . GLY A 1 91 ? -17.013 6.549 14.010 1.00 83.00 91 GLY A CA 1
ATOM 708 C C . GLY A 1 91 ? -15.998 5.459 14.382 1.00 83.00 91 GLY A C 1
ATOM 709 O O . GLY A 1 91 ? -15.611 5.342 15.546 1.00 83.00 91 GLY A O 1
ATOM 710 N N . SER A 1 92 ? -15.545 4.676 13.401 1.00 82.31 92 SER A N 1
ATOM 711 C CA . SER A 1 92 ? -14.574 3.592 13.596 1.00 82.31 92 SER A CA 1
ATOM 712 C C . SER A 1 92 ? -13.133 4.079 13.769 1.00 82.31 92 SER A C 1
ATOM 714 O O . SER A 1 92 ? -12.338 3.409 14.433 1.00 82.31 92 SER A O 1
ATOM 716 N N . SER A 1 93 ? -12.817 5.276 13.257 1.00 70.75 93 SER A N 1
ATOM 717 C CA . SER A 1 93 ? -11.493 5.901 13.389 1.00 70.75 93 SER A CA 1
ATOM 718 C C . SER A 1 93 ? -11.044 6.038 14.849 1.00 70.75 93 SER A C 1
ATOM 720 O O . SER A 1 93 ? -9.889 5.782 15.192 1.00 70.75 93 SER A O 1
ATOM 722 N N . VAL A 1 94 ? -12.001 6.323 15.739 1.00 60.66 94 VAL A N 1
ATOM 723 C CA . VAL A 1 94 ? -11.813 6.463 17.192 1.00 60.66 94 VAL A CA 1
ATOM 724 C C . VAL A 1 94 ? -11.335 5.158 17.843 1.00 60.66 94 VAL A C 1
ATOM 726 O O . VAL A 1 94 ? -10.746 5.178 18.920 1.00 60.66 94 VAL A O 1
ATOM 729 N N . GLN A 1 95 ? -11.558 4.013 17.195 1.00 69.94 95 GLN A N 1
ATOM 730 C CA . GLN A 1 95 ? -11.179 2.686 17.688 1.00 69.94 95 GLN A CA 1
ATOM 731 C C . GLN A 1 95 ? -9.921 2.133 16.998 1.00 69.94 95 GLN A C 1
ATOM 733 O O . GLN A 1 95 ? -9.600 0.957 17.152 1.00 69.94 95 GLN A O 1
ATOM 738 N N . GLY A 1 96 ? -9.206 2.966 16.232 1.00 71.94 96 GLY A N 1
ATOM 739 C CA . GLY A 1 96 ? -7.974 2.576 15.547 1.00 71.94 96 GLY A CA 1
ATOM 740 C C . GLY A 1 96 ? -8.188 1.670 14.332 1.00 71.94 96 GLY A C 1
ATOM 741 O O . GLY A 1 96 ? -7.232 1.067 13.859 1.00 71.94 96 GLY A O 1
ATOM 742 N N . ALA A 1 97 ? -9.413 1.527 13.823 1.00 81.38 97 ALA A N 1
ATOM 743 C CA . ALA A 1 97 ? -9.666 0.911 12.518 1.00 81.38 97 ALA A CA 1
ATOM 744 C C . ALA A 1 97 ? -9.340 1.898 11.391 1.00 81.38 97 ALA A C 1
ATOM 746 O O . ALA A 1 97 ? -9.401 3.094 11.631 1.00 81.38 97 ALA A O 1
ATOM 747 N N . SER A 1 98 ? -9.031 1.443 10.173 1.00 84.19 98 SER A N 1
ATOM 748 C CA . SER A 1 98 ? -8.679 2.367 9.087 1.00 84.19 98 SER A CA 1
ATOM 749 C C . SER A 1 98 ? -9.789 3.373 8.789 1.00 84.19 98 SER A C 1
ATOM 751 O O . SER A 1 98 ? -9.475 4.520 8.517 1.00 84.19 98 SER A O 1
ATOM 753 N N . GLY A 1 99 ? -11.067 2.986 8.872 1.00 83.69 99 GLY A N 1
ATOM 754 C CA . GLY A 1 99 ? -12.174 3.896 8.572 1.00 83.69 99 GLY A CA 1
ATOM 755 C C . GLY A 1 99 ? -12.170 4.332 7.105 1.00 83.69 99 GLY A C 1
ATOM 756 O O . GLY A 1 99 ? -12.493 5.473 6.790 1.00 83.69 99 GLY A O 1
ATOM 757 N N . TYR A 1 100 ? -11.757 3.439 6.206 1.00 91.06 100 TYR A N 1
ATOM 758 C CA . TYR A 1 100 ? -11.759 3.682 4.764 1.00 91.06 100 TYR A CA 1
ATOM 759 C C . TYR A 1 100 ? -13.057 3.161 4.145 1.00 91.06 100 TYR A C 1
ATOM 761 O O . TYR A 1 100 ? -13.509 2.081 4.517 1.00 91.06 100 TYR A O 1
ATOM 769 N N . VAL A 1 101 ? -13.640 3.878 3.183 1.00 93.56 101 VAL A N 1
ATOM 770 C CA . VAL A 1 101 ? -14.816 3.398 2.439 1.00 93.56 101 VAL A CA 1
ATOM 771 C C . VAL A 1 101 ? -14.367 2.870 1.083 1.00 93.56 101 VAL A C 1
ATOM 773 O O . VAL A 1 101 ? -14.018 3.641 0.195 1.00 93.56 101 VAL A O 1
ATOM 776 N N . TRP A 1 102 ? -14.392 1.550 0.921 1.00 92.88 102 TRP A N 1
ATOM 777 C CA . TRP A 1 102 ? -14.120 0.887 -0.349 1.00 92.88 102 TRP A CA 1
ATOM 778 C C . TRP A 1 102 ? -15.392 0.796 -1.191 1.00 92.88 102 TRP A C 1
ATOM 780 O O . TRP A 1 102 ? -16.444 0.386 -0.694 1.00 92.88 102 TRP A O 1
ATOM 790 N N . HIS A 1 103 ? -15.288 1.135 -2.475 1.00 88.94 103 HIS A N 1
ATOM 791 C CA . HIS A 1 103 ? -16.398 1.051 -3.417 1.00 88.94 103 HIS A CA 1
ATOM 792 C C . HIS A 1 103 ? -16.301 -0.225 -4.264 1.00 88.94 103 HIS A C 1
ATOM 794 O O . HIS A 1 103 ? -15.362 -0.405 -5.035 1.00 88.94 103 HIS A O 1
ATOM 800 N N . GLY A 1 104 ? -17.271 -1.122 -4.101 1.00 82.62 104 GLY A N 1
ATOM 801 C CA . GLY A 1 104 ? -17.503 -2.262 -4.987 1.00 82.62 104 GLY A CA 1
ATOM 802 C C . GLY A 1 104 ? -18.958 -2.261 -5.449 1.00 82.62 104 GLY A C 1
ATOM 803 O O . GLY A 1 104 ? -19.511 -1.205 -5.741 1.00 82.62 104 GLY A O 1
ATOM 804 N N . ASP A 1 105 ? -19.606 -3.427 -5.424 1.00 84.06 105 ASP A N 1
ATOM 805 C CA . ASP A 1 105 ? -21.062 -3.524 -5.632 1.00 84.06 105 ASP A CA 1
ATOM 806 C C . ASP A 1 105 ? -21.853 -2.775 -4.542 1.00 84.06 105 ASP A C 1
ATOM 808 O O . ASP A 1 105 ? -22.979 -2.338 -4.766 1.00 84.06 105 ASP A O 1
ATOM 812 N N . LYS A 1 106 ? -21.235 -2.617 -3.365 1.00 92.44 106 LYS A N 1
ATOM 813 C CA . LYS A 1 106 ? -21.705 -1.855 -2.204 1.00 92.44 106 LYS A CA 1
ATOM 814 C C . LYS A 1 106 ? -20.584 -0.968 -1.655 1.00 92.44 106 LYS A C 1
ATOM 816 O O . LYS A 1 106 ? -19.439 -1.032 -2.116 1.00 92.44 106 LYS A O 1
ATOM 821 N N . TYR A 1 107 ? -20.893 -0.172 -0.636 1.00 93.94 107 TYR A N 1
ATOM 822 C CA . TYR A 1 107 ? -19.906 0.571 0.143 1.00 93.94 107 TYR A CA 1
ATOM 823 C C . TYR A 1 107 ? -19.463 -0.249 1.355 1.00 93.94 107 TYR A C 1
ATOM 825 O O . TYR A 1 107 ? -20.254 -0.532 2.254 1.00 93.94 107 TYR A O 1
ATOM 833 N N . TYR A 1 108 ? -18.188 -0.626 1.392 1.00 94.31 108 TYR A N 1
ATOM 834 C CA . TYR A 1 108 ? -17.610 -1.399 2.489 1.00 94.31 108 TYR A CA 1
ATOM 835 C C . TYR A 1 108 ? -16.764 -0.496 3.372 1.00 94.31 108 TYR A C 1
ATOM 837 O O . TYR A 1 108 ? -15.831 0.147 2.894 1.00 94.31 108 TYR A O 1
ATOM 845 N N . VAL A 1 109 ? -17.042 -0.481 4.673 1.00 94.50 109 VAL A N 1
ATOM 846 C CA . VAL A 1 109 ? -16.161 0.199 5.628 1.00 94.50 109 VAL A CA 1
ATOM 847 C C . VAL A 1 109 ? -15.035 -0.757 5.975 1.00 94.50 109 VAL A C 1
ATOM 849 O O . VAL A 1 109 ? -15.250 -1.759 6.649 1.00 94.50 109 VAL A O 1
ATOM 852 N N . ILE A 1 110 ? -13.834 -0.478 5.494 1.00 94.62 110 ILE A N 1
ATOM 853 C CA . ILE A 1 110 ? -12.655 -1.299 5.737 1.00 94.62 110 ILE A CA 1
ATOM 854 C C . ILE A 1 110 ? -12.077 -0.942 7.105 1.00 94.62 110 ILE A C 1
ATOM 856 O O . ILE A 1 110 ? -11.982 0.229 7.470 1.00 94.62 110 ILE A O 1
ATOM 860 N N . GLY A 1 111 ? -11.706 -1.967 7.870 1.00 90.88 111 GLY A N 1
ATOM 861 C CA . GLY A 1 111 ? -10.949 -1.820 9.108 1.00 90.88 111 GLY A CA 1
ATOM 862 C C . GLY A 1 111 ? -9.446 -2.006 8.901 1.00 90.88 111 GLY A C 1
ATOM 863 O O . GLY A 1 111 ? -8.653 -1.284 9.502 1.00 90.88 111 GLY A O 1
ATOM 864 N N . SER A 1 112 ? -9.050 -2.968 8.064 1.00 91.31 112 SER A N 1
ATOM 865 C CA . SER A 1 112 ? -7.658 -3.206 7.657 1.00 91.31 112 SER A CA 1
ATOM 866 C C . SER A 1 112 ? -7.595 -4.174 6.468 1.00 91.31 112 SER A C 1
ATOM 868 O O . SER A 1 112 ? -8.563 -4.887 6.192 1.00 91.31 112 SER A O 1
ATOM 870 N N . VAL A 1 113 ? -6.447 -4.229 5.790 1.00 95.38 113 VAL A N 1
ATOM 871 C CA . VAL A 1 113 ? -6.162 -5.151 4.678 1.00 95.38 113 VAL A CA 1
ATOM 872 C C . VAL A 1 113 ? -4.973 -6.049 5.027 1.00 95.38 113 VAL A C 1
ATOM 874 O O . VAL A 1 113 ? -4.076 -5.633 5.757 1.00 95.38 113 VAL A O 1
ATOM 877 N N . TYR A 1 114 ? -4.993 -7.282 4.518 1.00 95.25 114 TYR A N 1
ATOM 878 C CA . TYR A 1 114 ? -4.011 -8.332 4.776 1.00 95.25 114 TYR A CA 1
ATOM 879 C C . TYR A 1 114 ? -3.582 -9.025 3.479 1.00 95.25 114 TYR A C 1
ATOM 881 O O . TYR A 1 114 ? -4.398 -9.271 2.587 1.00 95.25 114 TYR A O 1
ATOM 889 N N . SER A 1 115 ? -2.309 -9.417 3.397 1.00 93.94 115 SER A N 1
ATOM 890 C CA . SER A 1 115 ? -1.778 -10.207 2.276 1.00 93.94 115 SER A CA 1
ATOM 891 C C . SER A 1 115 ? -2.238 -11.664 2.312 1.00 93.94 115 SER A C 1
ATOM 893 O O . SER A 1 115 ? -2.263 -12.329 1.280 1.00 93.94 115 SER A O 1
ATOM 895 N N . THR A 1 116 ? -2.602 -12.180 3.490 1.00 94.44 116 THR A N 1
ATOM 896 C CA . THR A 1 116 ? -3.047 -13.566 3.663 1.00 94.44 116 THR A CA 1
ATOM 897 C C . THR A 1 116 ? -4.451 -13.625 4.249 1.00 94.44 116 THR A C 1
ATOM 899 O O . THR A 1 116 ? -4.846 -12.799 5.076 1.00 94.44 116 THR A O 1
ATOM 902 N N . ARG A 1 117 ? -5.207 -14.647 3.836 1.00 95.69 117 ARG A N 1
ATOM 903 C CA . ARG A 1 117 ? -6.536 -14.918 4.389 1.00 95.69 117 ARG A CA 1
ATOM 904 C C . ARG A 1 117 ? -6.466 -15.260 5.874 1.00 95.69 117 ARG A C 1
ATOM 906 O O . ARG A 1 117 ? -7.327 -14.850 6.641 1.00 95.69 117 ARG A O 1
ATOM 913 N N . GLU A 1 118 ? -5.432 -15.993 6.273 1.00 95.38 118 GLU A N 1
ATOM 914 C CA . GLU A 1 118 ? -5.246 -16.435 7.653 1.00 95.38 118 GLU A CA 1
ATOM 915 C C . GLU A 1 118 ? -5.127 -15.248 8.620 1.00 95.38 118 GLU A C 1
ATOM 917 O O . GLU A 1 118 ? -5.747 -15.256 9.685 1.00 95.38 118 GLU A O 1
ATOM 922 N N . ASP A 1 119 ? -4.377 -14.209 8.244 1.00 92.56 119 ASP A N 1
ATOM 923 C CA . ASP A 1 119 ? -4.219 -13.017 9.079 1.00 92.56 119 ASP A CA 1
ATOM 924 C C . ASP A 1 119 ? -5.515 -12.205 9.162 1.00 92.56 119 ASP A C 1
ATOM 926 O O . ASP A 1 119 ? -5.904 -11.782 10.254 1.00 92.56 119 ASP A O 1
ATOM 930 N N . ALA A 1 120 ? -6.251 -12.087 8.051 1.00 94.00 120 ALA A N 1
ATOM 931 C CA . ALA A 1 120 ? -7.580 -11.479 8.052 1.00 94.00 120 ALA A CA 1
ATOM 932 C C . ALA A 1 120 ? -8.555 -12.242 8.968 1.00 94.00 120 ALA A C 1
ATOM 934 O O . ALA A 1 120 ? -9.272 -11.636 9.762 1.00 94.00 120 ALA A O 1
ATOM 935 N N . GLU A 1 121 ? -8.552 -13.577 8.922 1.00 94.44 121 GLU A N 1
ATOM 936 C CA . GLU A 1 121 ? -9.403 -14.418 9.769 1.00 94.44 121 GLU A CA 1
ATOM 937 C C . GLU A 1 121 ? -9.034 -14.333 11.255 1.00 94.44 121 GLU A C 1
ATOM 939 O O . GLU A 1 121 ? -9.923 -14.367 12.109 1.00 94.44 121 GLU A O 1
ATOM 944 N N . LYS A 1 122 ? -7.742 -14.200 11.594 1.00 91.44 122 LYS A N 1
ATOM 945 C CA . LYS A 1 122 ? -7.304 -13.949 12.981 1.00 91.44 122 LYS A CA 1
ATOM 946 C C . LYS A 1 122 ? -7.906 -12.657 13.518 1.00 91.44 122 LYS A C 1
ATOM 948 O O . LYS A 1 122 ? -8.422 -12.648 14.633 1.00 91.44 122 LYS A O 1
ATOM 953 N N . VAL A 1 123 ? -7.869 -11.590 12.725 1.00 88.88 123 VAL A N 1
ATOM 954 C CA . VAL A 1 123 ? -8.404 -10.289 13.137 1.00 88.88 123 VAL A CA 1
ATOM 955 C C . VAL A 1 123 ? -9.926 -10.304 13.186 1.00 88.88 123 VAL A C 1
ATOM 957 O O . VAL A 1 123 ? -10.494 -9.823 14.162 1.00 88.88 123 VAL A O 1
ATOM 960 N N . LEU A 1 124 ? -10.586 -10.940 12.215 1.00 89.88 124 LEU A N 1
ATOM 961 C CA . LEU A 1 124 ? -12.038 -11.106 12.216 1.00 89.88 124 LEU A CA 1
ATOM 962 C C . LEU A 1 124 ? -12.529 -11.793 13.500 1.00 89.88 124 LEU A C 1
ATOM 964 O O . LEU A 1 124 ? -13.471 -11.312 14.121 1.00 89.88 124 LEU A O 1
ATOM 968 N N . ARG A 1 125 ? -11.865 -12.873 13.943 1.00 88.75 125 ARG A N 1
ATOM 969 C CA . ARG A 1 125 ? -12.212 -13.572 15.196 1.00 88.75 125 ARG A CA 1
ATOM 970 C C . ARG A 1 125 ? -12.133 -12.662 16.420 1.00 88.75 125 ARG A C 1
ATOM 972 O O . ARG A 1 125 ? -13.018 -12.714 17.265 1.00 88.75 125 ARG A O 1
ATOM 979 N N . ASN A 1 126 ? -11.126 -11.793 16.486 1.00 83.56 126 ASN A N 1
ATOM 980 C CA . ASN A 1 126 ? -10.977 -10.836 17.586 1.00 83.56 126 ASN A CA 1
ATOM 981 C C . ASN A 1 126 ? -12.049 -9.731 17.568 1.00 83.56 126 ASN A C 1
ATOM 983 O O . ASN A 1 126 ? -12.265 -9.073 18.581 1.00 83.56 126 ASN A O 1
ATOM 987 N N . LEU A 1 127 ? -12.721 -9.523 16.432 1.00 82.19 127 LEU A N 1
ATOM 988 C CA . LEU A 1 127 ? -13.778 -8.526 16.259 1.00 82.19 127 LEU A CA 1
ATOM 989 C C . LEU A 1 127 ? -15.194 -9.103 16.411 1.00 82.19 127 LEU A C 1
ATOM 991 O O . LEU A 1 127 ? -16.154 -8.338 16.338 1.00 82.19 127 LEU A O 1
ATOM 995 N N . GLN A 1 128 ? -15.361 -10.409 16.648 1.00 69.88 128 GLN A N 1
ATOM 996 C CA . GLN A 1 128 ? -16.689 -11.037 16.758 1.00 69.88 128 GLN A CA 1
ATOM 997 C C . GLN A 1 128 ? -17.513 -10.542 17.956 1.00 69.88 128 GLN A C 1
ATOM 999 O O . GLN A 1 128 ? -18.737 -10.608 17.920 1.00 69.88 128 GLN A O 1
ATOM 1004 N N . GLU A 1 129 ? -16.864 -10.002 18.990 1.00 65.81 129 GLU A N 1
ATOM 1005 C CA . GLU A 1 129 ? -17.534 -9.353 20.128 1.00 65.81 129 GLU A CA 1
ATOM 1006 C C . GLU A 1 129 ? -17.781 -7.848 19.900 1.00 65.81 129 GLU A C 1
ATOM 1008 O O . GLU A 1 129 ? -18.290 -7.149 20.777 1.00 65.81 129 GLU A O 1
ATOM 1013 N N . SER A 1 130 ? -17.411 -7.317 18.730 1.00 70.06 130 SER A N 1
ATOM 1014 C CA . SER A 1 130 ? -17.629 -5.912 18.397 1.00 70.06 130 SER A CA 1
ATOM 1015 C C . SER A 1 130 ? -19.075 -5.646 17.967 1.00 70.06 130 SER A C 1
ATOM 1017 O O . SER A 1 130 ? -19.803 -6.525 17.518 1.00 70.06 130 SER A O 1
ATOM 1019 N N . LYS A 1 131 ? -19.489 -4.379 18.056 1.00 78.81 131 LYS A N 1
ATOM 1020 C CA . LYS A 1 131 ? -20.801 -3.892 17.592 1.00 78.81 131 LYS A CA 1
ATOM 1021 C C . LYS A 1 131 ? -20.968 -3.879 16.061 1.00 78.81 131 LYS A C 1
ATOM 1023 O O . LYS A 1 131 ? -21.987 -3.398 15.575 1.00 78.81 131 LYS A O 1
ATOM 1028 N N . TYR A 1 132 ? -19.954 -4.309 15.312 1.00 82.69 132 TYR A N 1
ATOM 1029 C CA . TYR A 1 132 ? -19.895 -4.203 13.857 1.00 82.69 132 TYR A CA 1
ATOM 1030 C C . TYR A 1 132 ? -20.272 -5.523 13.189 1.00 82.69 132 TYR A C 1
ATOM 1032 O O . TYR A 1 132 ? -19.903 -6.600 13.658 1.00 82.69 132 TYR A O 1
ATOM 1040 N N . ASN A 1 133 ? -20.959 -5.438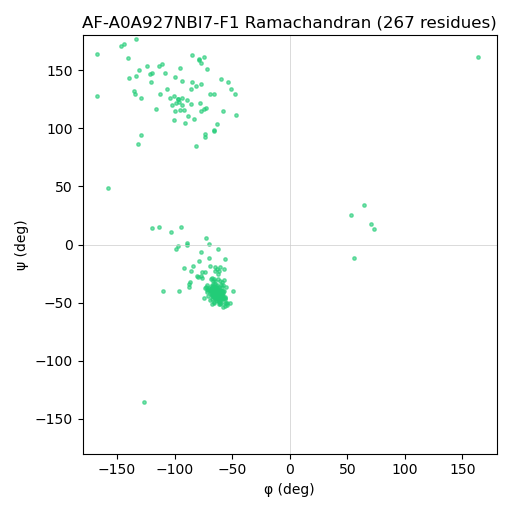 12.049 1.00 86.56 133 ASN A N 1
ATOM 1041 C CA . ASN A 1 133 ? -21.211 -6.600 11.205 1.00 86.56 133 ASN A CA 1
ATOM 1042 C C . ASN A 1 133 ? -19.971 -6.862 10.342 1.00 86.56 133 ASN A C 1
ATOM 1044 O O . ASN A 1 133 ? -19.856 -6.350 9.230 1.00 86.56 133 ASN A O 1
ATOM 1048 N N . THR A 1 134 ? -19.008 -7.588 10.905 1.00 91.06 134 THR A N 1
ATOM 1049 C CA . THR A 1 134 ? -17.698 -7.776 10.277 1.00 91.06 134 THR A CA 1
ATOM 1050 C C . THR A 1 134 ? -17.690 -8.928 9.275 1.00 91.06 134 THR A C 1
ATOM 1052 O O . THR A 1 134 ? -18.261 -9.994 9.513 1.00 91.06 134 THR A O 1
ATOM 1055 N N . SER A 1 135 ? -17.011 -8.736 8.146 1.00 92.94 135 SER A N 1
ATOM 1056 C CA . SER A 1 135 ? -16.801 -9.776 7.134 1.00 92.94 135 SER A CA 1
ATOM 1057 C C . SER A 1 135 ? -15.420 -9.645 6.490 1.00 92.94 135 SER A C 1
ATOM 1059 O O . SER A 1 135 ? -14.684 -8.696 6.756 1.00 92.94 135 SER A O 1
ATOM 1061 N N . ILE A 1 136 ? -15.034 -10.619 5.664 1.00 95.44 136 ILE A N 1
ATOM 1062 C CA . ILE A 1 136 ? -13.821 -10.538 4.843 1.00 95.44 136 ILE A CA 1
ATOM 1063 C C . ILE A 1 136 ? -14.241 -10.469 3.381 1.00 95.44 136 ILE A C 1
ATOM 1065 O O . ILE A 1 136 ? -15.000 -11.325 2.922 1.00 95.44 136 ILE A O 1
ATOM 1069 N N . ILE A 1 137 ? -13.701 -9.495 2.653 1.00 95.56 137 ILE A N 1
ATOM 1070 C CA . ILE A 1 137 ? -13.823 -9.395 1.196 1.00 95.56 137 ILE A CA 1
ATOM 1071 C C . ILE A 1 137 ? -12.458 -9.591 0.530 1.00 95.56 137 ILE A C 1
ATOM 1073 O O . ILE A 1 137 ? -11.410 -9.337 1.129 1.00 95.56 137 ILE A O 1
ATOM 1077 N N . GLU A 1 138 ? -12.469 -10.058 -0.717 1.00 95.38 138 GLU A N 1
ATOM 1078 C CA . GLU A 1 138 ? -11.260 -10.286 -1.512 1.00 95.38 138 GLU A CA 1
ATOM 1079 C C . GLU A 1 138 ? -11.064 -9.149 -2.521 1.00 95.38 138 GLU A C 1
ATOM 1081 O O . GLU A 1 138 ? -11.898 -8.942 -3.400 1.00 95.38 138 GLU A O 1
ATOM 1086 N N . ILE A 1 139 ? -9.935 -8.449 -2.423 1.00 94.38 139 ILE A N 1
ATOM 1087 C CA . ILE A 1 139 ? -9.474 -7.461 -3.401 1.00 94.38 139 ILE A CA 1
ATOM 1088 C C . ILE A 1 139 ? -8.603 -8.208 -4.410 1.00 94.38 139 ILE A C 1
ATOM 1090 O O . ILE A 1 139 ? -7.477 -8.608 -4.097 1.00 94.38 139 ILE A O 1
ATOM 1094 N N . ARG A 1 140 ? -9.144 -8.457 -5.606 1.00 93.56 140 ARG A N 1
ATOM 1095 C CA . ARG A 1 140 ? -8.470 -9.232 -6.656 1.00 93.56 140 ARG A CA 1
ATOM 1096 C C . ARG A 1 140 ? -7.779 -8.313 -7.653 1.00 93.56 140 ARG A C 1
ATOM 1098 O O . ARG A 1 140 ? -8.418 -7.479 -8.274 1.00 93.56 140 ARG A O 1
ATOM 1105 N N . TYR A 1 141 ? -6.489 -8.527 -7.849 1.00 91.94 141 TYR A N 1
ATOM 1106 C CA . TYR A 1 141 ? -5.706 -7.895 -8.898 1.00 91.94 141 TYR A CA 1
ATOM 1107 C C . TYR A 1 141 ? -5.669 -8.802 -10.121 1.00 91.94 141 TYR A C 1
ATOM 1109 O O . TYR A 1 141 ? -5.245 -9.958 -10.022 1.00 91.94 141 TYR A O 1
ATOM 1117 N N . ASP A 1 142 ? -6.057 -8.269 -11.274 1.00 89.62 142 ASP A N 1
ATOM 1118 C CA . ASP A 1 142 ? -5.977 -8.994 -12.535 1.00 89.62 142 ASP A CA 1
ATOM 1119 C C . ASP A 1 142 ? -4.540 -9.101 -13.056 1.00 89.62 142 ASP A C 1
ATOM 1121 O O . ASP A 1 142 ? -3.627 -8.369 -12.659 1.00 89.62 142 ASP A O 1
ATOM 1125 N N . LYS A 1 143 ? -4.332 -10.051 -13.974 1.00 90.38 143 LYS A N 1
ATOM 1126 C CA . LYS A 1 143 ? -3.075 -10.137 -14.718 1.00 90.38 143 LYS A CA 1
ATOM 1127 C C . LYS A 1 143 ? -2.984 -8.950 -15.666 1.00 90.38 143 LYS A C 1
ATOM 1129 O O . LYS A 1 143 ? -3.875 -8.761 -16.486 1.00 90.38 143 LYS A O 1
ATOM 1134 N N . ALA A 1 144 ? -1.862 -8.243 -15.632 1.00 87.50 144 ALA A N 1
ATOM 1135 C CA . ALA A 1 144 ? -1.569 -7.169 -16.574 1.00 87.50 144 ALA A CA 1
ATOM 1136 C C . ALA A 1 144 ? -0.247 -7.437 -17.297 1.00 87.50 144 ALA A C 1
ATOM 1138 O O . ALA A 1 144 ? 0.634 -8.133 -16.784 1.00 87.50 144 ALA A O 1
ATOM 1139 N N . THR A 1 145 ? -0.103 -6.903 -18.509 1.00 84.62 145 THR A N 1
ATOM 1140 C CA . THR A 1 145 ? 1.153 -6.978 -19.263 1.00 84.62 145 THR A CA 1
ATOM 1141 C C . THR A 1 145 ? 1.539 -5.591 -19.743 1.00 84.62 145 THR A C 1
ATOM 1143 O O . THR A 1 145 ? 0.764 -4.913 -20.412 1.00 84.62 145 THR A O 1
ATOM 1146 N N . LEU A 1 146 ? 2.760 -5.189 -19.413 1.00 86.06 146 LEU A N 1
ATOM 1147 C CA . LEU A 1 146 ? 3.389 -3.991 -19.938 1.00 86.06 146 LEU A CA 1
ATOM 1148 C C . LEU A 1 146 ? 4.275 -4.382 -21.112 1.00 86.06 146 LEU A C 1
ATOM 1150 O O . LEU A 1 146 ? 5.176 -5.213 -20.963 1.00 86.06 146 LEU A O 1
ATOM 1154 N N . ASP A 1 147 ? 4.011 -3.782 -22.267 1.00 82.62 147 ASP A N 1
ATOM 1155 C CA . ASP A 1 147 ? 4.930 -3.834 -23.394 1.00 82.62 147 ASP A CA 1
ATOM 1156 C C . ASP A 1 147 ? 6.066 -2.841 -23.153 1.00 82.62 147 ASP A C 1
ATOM 1158 O O . ASP A 1 147 ? 5.838 -1.649 -22.940 1.00 82.62 147 ASP A O 1
ATOM 1162 N N . LEU A 1 148 ? 7.285 -3.367 -23.139 1.00 83.56 148 LEU A N 1
ATOM 1163 C CA . LEU A 1 148 ? 8.510 -2.630 -22.897 1.00 83.56 148 LEU A CA 1
ATOM 1164 C C . LEU A 1 148 ? 9.466 -2.720 -24.093 1.00 83.56 148 LEU A C 1
ATOM 1166 O O . LEU A 1 148 ? 10.628 -2.353 -23.969 1.00 83.56 148 LEU A O 1
ATOM 1170 N N . SER A 1 149 ? 9.014 -3.168 -25.270 1.00 79.62 149 SER A N 1
ATOM 1171 C CA . SER A 1 149 ? 9.881 -3.378 -26.441 1.00 79.62 149 SER A CA 1
ATOM 1172 C C . SER A 1 149 ? 10.668 -2.141 -26.889 1.00 79.62 149 SER A C 1
ATOM 1174 O O . SER A 1 149 ? 11.664 -2.263 -27.595 1.00 79.62 149 SER A O 1
ATOM 1176 N N . MET A 1 150 ? 10.199 -0.953 -26.510 1.00 76.25 150 MET A N 1
ATOM 1177 C CA . MET A 1 150 ? 10.793 0.348 -26.827 1.00 76.25 150 MET A CA 1
ATOM 1178 C C . MET A 1 150 ? 11.829 0.844 -25.806 1.00 76.25 150 MET A C 1
ATOM 1180 O O . MET A 1 150 ? 12.358 1.939 -25.985 1.00 76.25 150 MET A O 1
ATOM 1184 N N . TYR A 1 151 ? 12.089 0.085 -24.739 1.00 78.00 151 TYR A N 1
ATOM 1185 C CA . TYR A 1 151 ? 12.992 0.464 -23.654 1.00 78.00 151 TYR A CA 1
ATOM 1186 C C . TYR A 1 151 ? 14.286 -0.352 -23.677 1.00 78.00 151 TYR A C 1
ATOM 1188 O O . TYR A 1 151 ? 14.300 -1.524 -24.059 1.00 78.00 151 TYR A O 1
ATOM 1196 N N . GLU A 1 152 ? 15.388 0.267 -23.255 1.00 77.12 152 GLU A N 1
ATOM 1197 C CA . GLU A 1 152 ? 16.678 -0.416 -23.157 1.00 77.12 152 GLU A CA 1
ATOM 1198 C C . GLU A 1 152 ? 16.743 -1.285 -21.889 1.00 77.12 152 GLU A C 1
ATOM 1200 O O . GLU A 1 152 ? 16.045 -1.042 -20.907 1.00 77.12 152 GLU A O 1
ATOM 1205 N N . ASN A 1 153 ? 17.633 -2.282 -21.850 1.00 70.88 153 ASN A N 1
ATOM 1206 C CA . ASN A 1 153 ? 17.789 -3.147 -20.667 1.00 70.88 153 ASN A CA 1
ATOM 1207 C C . ASN A 1 153 ? 18.111 -2.363 -19.380 1.00 70.88 153 ASN A C 1
ATOM 1209 O O . ASN A 1 153 ? 17.736 -2.789 -18.289 1.00 70.88 153 ASN A O 1
ATOM 1213 N N . SER A 1 154 ? 18.799 -1.220 -19.489 1.00 69.31 154 SER A N 1
ATOM 1214 C CA . SER A 1 154 ? 19.064 -0.324 -18.356 1.00 69.31 154 SER A CA 1
ATOM 1215 C C . SER A 1 154 ? 17.802 0.344 -17.808 1.00 69.31 154 SER A C 1
ATOM 1217 O O . SER A 1 154 ? 17.747 0.631 -16.612 1.00 69.31 154 SER A O 1
ATOM 1219 N N . ASP A 1 155 ? 16.795 0.555 -18.655 1.00 82.81 155 ASP A N 1
ATOM 1220 C CA . ASP A 1 155 ? 15.514 1.158 -18.293 1.00 82.81 155 ASP A CA 1
ATOM 1221 C C . ASP A 1 155 ? 14.575 0.141 -17.624 1.00 82.81 155 ASP A C 1
ATOM 1223 O O . ASP A 1 155 ? 13.778 0.504 -16.759 1.00 82.81 155 ASP A O 1
ATOM 1227 N N . MET A 1 156 ? 14.714 -1.151 -17.952 1.00 82.56 156 MET A N 1
ATOM 1228 C CA . MET A 1 156 ? 13.909 -2.233 -17.356 1.00 82.56 156 MET A CA 1
ATOM 1229 C C . MET A 1 156 ? 14.038 -2.290 -15.840 1.00 82.56 156 MET A C 1
ATOM 1231 O O . MET A 1 156 ? 13.064 -2.572 -15.150 1.00 82.56 156 MET A O 1
ATOM 1235 N N . ARG A 1 157 ? 15.224 -1.971 -15.311 1.00 85.81 157 ARG A N 1
ATOM 1236 C CA . ARG A 1 157 ? 15.451 -1.896 -13.866 1.00 85.81 157 ARG A CA 1
ATOM 1237 C C . ARG A 1 157 ? 14.538 -0.861 -13.207 1.00 85.81 157 ARG A C 1
ATOM 1239 O O . ARG A 1 157 ? 13.969 -1.150 -12.164 1.00 85.81 157 ARG A O 1
ATOM 1246 N N . VAL A 1 158 ? 14.374 0.312 -13.822 1.00 89.12 158 VAL A N 1
ATOM 1247 C CA . VAL A 1 158 ? 13.511 1.384 -13.297 1.00 89.12 158 VAL A CA 1
ATOM 1248 C C . VAL A 1 158 ? 12.051 0.939 -13.304 1.00 89.12 158 VAL A C 1
ATOM 1250 O O . VAL A 1 158 ? 11.331 1.154 -12.332 1.00 89.12 158 VAL A O 1
ATOM 1253 N N . VAL A 1 159 ? 11.621 0.267 -14.375 1.00 89.94 159 VAL A N 1
ATOM 1254 C CA . VAL A 1 159 ? 10.265 -0.291 -14.464 1.00 89.94 159 VAL A CA 1
ATOM 1255 C C . VAL A 1 159 ? 10.043 -1.350 -13.382 1.00 89.94 159 VAL A C 1
ATOM 1257 O O . VAL A 1 159 ? 9.028 -1.319 -12.688 1.00 89.94 159 VAL A O 1
ATOM 1260 N N . ASP A 1 160 ? 11.002 -2.246 -13.180 1.00 88.62 160 ASP A N 1
ATOM 1261 C CA . ASP A 1 160 ? 10.911 -3.292 -12.165 1.00 88.62 160 ASP A CA 1
ATOM 1262 C C . ASP A 1 160 ? 10.883 -2.735 -10.742 1.00 88.62 160 ASP A C 1
ATOM 1264 O O . ASP A 1 160 ? 10.041 -3.153 -9.947 1.00 88.62 160 ASP A O 1
ATOM 1268 N N . GLU A 1 161 ? 11.729 -1.751 -10.439 1.00 92.38 161 GLU A N 1
ATOM 1269 C CA . GLU A 1 161 ? 11.711 -1.034 -9.162 1.00 92.38 161 GLU A CA 1
ATOM 1270 C C . GLU A 1 161 ? 10.360 -0.318 -8.954 1.00 92.38 161 GLU A C 1
ATOM 1272 O O . GLU A 1 161 ? 9.773 -0.414 -7.875 1.00 92.38 161 GLU A O 1
ATOM 1277 N N . SER A 1 162 ? 9.800 0.308 -9.998 1.00 93.88 162 SER A N 1
ATOM 1278 C CA . SER A 1 162 ? 8.503 1.005 -9.934 1.00 93.88 162 SER A CA 1
ATOM 1279 C C . SER A 1 162 ? 7.300 0.095 -9.678 1.00 93.88 162 SER A C 1
ATOM 1281 O O . SER A 1 162 ? 6.322 0.521 -9.064 1.00 93.88 162 SER A O 1
ATOM 1283 N N . ILE A 1 163 ? 7.372 -1.163 -10.113 1.00 91.75 163 ILE A N 1
ATOM 1284 C CA . ILE A 1 163 ? 6.325 -2.163 -9.875 1.00 91.75 163 ILE A CA 1
ATOM 1285 C C . ILE A 1 163 ? 6.550 -2.877 -8.538 1.00 91.75 163 ILE A C 1
ATOM 1287 O O . ILE A 1 163 ? 5.583 -3.232 -7.872 1.00 91.75 163 ILE A O 1
ATOM 1291 N N . GLY A 1 164 ? 7.804 -3.088 -8.130 1.00 91.75 164 GLY A N 1
ATOM 1292 C CA . GLY A 1 164 ? 8.143 -3.799 -6.894 1.00 91.75 164 GLY A CA 1
ATOM 1293 C C . GLY A 1 164 ? 7.933 -2.983 -5.616 1.00 91.75 164 GLY A C 1
ATOM 1294 O O . GLY A 1 164 ? 7.623 -3.557 -4.575 1.00 91.75 164 GLY A O 1
ATOM 1295 N N . ILE A 1 165 ? 8.046 -1.652 -5.684 1.00 95.62 165 ILE A N 1
ATOM 1296 C CA . ILE A 1 165 ? 8.000 -0.778 -4.497 1.00 95.62 165 ILE A CA 1
ATOM 1297 C C . ILE A 1 165 ? 6.673 -0.841 -3.719 1.00 95.62 165 ILE A C 1
ATOM 1299 O O . ILE A 1 165 ? 6.646 -0.534 -2.529 1.00 95.62 165 ILE A O 1
ATOM 1303 N N . TRP A 1 166 ? 5.578 -1.258 -4.358 1.00 95.44 166 TRP A N 1
ATOM 1304 C CA . TRP A 1 166 ? 4.259 -1.366 -3.725 1.00 95.44 166 TRP A CA 1
ATOM 1305 C C . TRP A 1 166 ? 4.239 -2.366 -2.570 1.00 95.44 166 TRP A C 1
ATOM 1307 O O . TRP A 1 166 ? 3.723 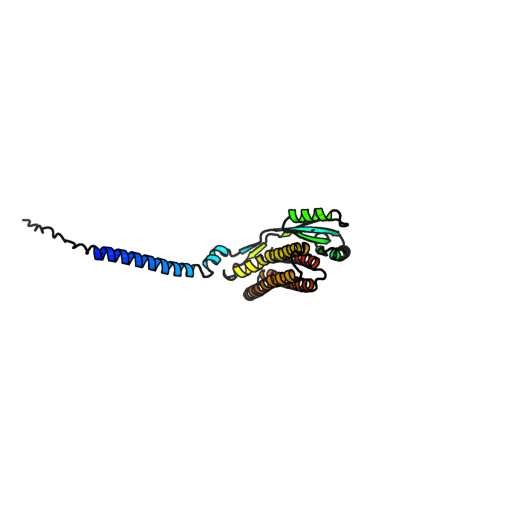-2.048 -1.498 1.00 95.44 166 TRP A O 1
ATOM 1317 N N . ASP A 1 167 ? 4.844 -3.541 -2.757 1.00 93.56 167 ASP A N 1
ATOM 1318 C CA . ASP A 1 167 ? 4.908 -4.567 -1.713 1.00 93.56 167 ASP A CA 1
ATOM 1319 C C . ASP A 1 167 ? 5.837 -4.133 -0.568 1.00 93.56 167 ASP A C 1
ATOM 1321 O O . ASP A 1 167 ? 5.504 -4.334 0.600 1.00 93.56 167 ASP A O 1
ATOM 1325 N N . ASP A 1 168 ? 6.945 -3.453 -0.881 1.00 95.94 168 ASP A N 1
ATOM 1326 C CA . ASP A 1 168 ? 7.857 -2.893 0.124 1.00 95.94 168 ASP A CA 1
ATOM 1327 C C . ASP A 1 168 ? 7.164 -1.830 0.994 1.00 95.94 168 ASP A C 1
ATOM 1329 O O . ASP A 1 168 ? 7.320 -1.818 2.218 1.00 95.94 168 ASP A O 1
ATOM 1333 N N . VAL A 1 169 ? 6.386 -0.934 0.375 1.00 97.88 169 VAL A N 1
ATOM 1334 C CA . VAL A 1 169 ? 5.630 0.103 1.090 1.00 97.88 169 VAL A CA 1
ATOM 1335 C C . VAL A 1 169 ? 4.521 -0.518 1.930 1.00 97.88 169 VAL A C 1
ATOM 1337 O O . VAL A 1 169 ? 4.399 -0.186 3.111 1.00 97.88 169 VAL A O 1
ATOM 1340 N N . TYR A 1 170 ? 3.750 -1.444 1.354 1.00 96.94 170 TYR A N 1
ATOM 1341 C CA . TYR A 1 170 ? 2.714 -2.179 2.073 1.00 96.94 170 TYR A CA 1
ATOM 1342 C C . TYR A 1 170 ? 3.292 -2.859 3.321 1.00 96.94 170 TYR A C 1
ATOM 1344 O O . TYR A 1 170 ? 2.794 -2.650 4.428 1.00 96.94 170 TYR A O 1
ATOM 1352 N N . GLN A 1 171 ? 4.375 -3.624 3.158 1.00 95.88 171 GLN A N 1
ATOM 1353 C CA . GLN A 1 171 ? 4.993 -4.377 4.245 1.00 95.88 171 GLN A CA 1
ATOM 1354 C C . GLN A 1 171 ? 5.546 -3.442 5.324 1.00 95.88 171 GLN A C 1
ATOM 1356 O O . GLN A 1 171 ? 5.336 -3.677 6.512 1.00 95.88 171 GLN A O 1
ATOM 1361 N N . CYS A 1 172 ? 6.182 -2.338 4.920 1.00 95.94 172 CYS A N 1
ATOM 1362 C CA . CYS A 1 172 ? 6.696 -1.335 5.845 1.00 95.94 172 CYS A CA 1
ATOM 1363 C C . CYS A 1 172 ? 5.589 -0.734 6.726 1.00 95.94 172 CYS A C 1
ATOM 1365 O O . CYS A 1 172 ? 5.761 -0.636 7.941 1.00 95.94 172 CYS A O 1
ATOM 1367 N N . ILE A 1 173 ? 4.457 -0.338 6.135 1.00 96.94 173 ILE A N 1
ATOM 1368 C CA . ILE A 1 173 ? 3.329 0.234 6.885 1.00 96.94 173 ILE A CA 1
ATOM 1369 C C . ILE A 1 173 ? 2.690 -0.830 7.786 1.00 96.94 173 ILE A C 1
ATOM 1371 O O . ILE A 1 173 ? 2.384 -0.548 8.946 1.00 96.94 173 ILE A O 1
ATOM 1375 N N . TYR A 1 174 ? 2.510 -2.050 7.273 1.00 95.38 174 TYR A N 1
ATOM 1376 C CA . TYR A 1 174 ? 1.917 -3.164 8.009 1.00 95.38 174 TYR A CA 1
ATOM 1377 C C . TYR A 1 174 ? 2.729 -3.533 9.258 1.00 95.38 174 TYR A C 1
ATOM 1379 O O . TYR A 1 174 ? 2.182 -3.564 10.363 1.00 95.38 174 TYR A O 1
ATOM 1387 N N . ASP A 1 175 ? 4.039 -3.739 9.108 1.00 94.88 175 ASP A N 1
ATOM 1388 C CA . ASP A 1 175 ? 4.919 -4.105 10.220 1.00 94.88 175 ASP A CA 1
ATOM 1389 C C . ASP A 1 175 ? 4.967 -3.003 11.278 1.00 94.88 175 ASP A C 1
ATOM 1391 O O . ASP A 1 175 ? 4.898 -3.283 12.476 1.00 94.88 175 ASP A O 1
ATOM 1395 N N . TYR A 1 176 ? 5.001 -1.735 10.857 1.00 95.25 176 TYR A N 1
ATOM 1396 C CA . TYR A 1 176 ? 4.940 -0.619 11.794 1.00 95.25 176 TYR A CA 1
ATOM 1397 C C . TYR A 1 176 ? 3.590 -0.475 12.482 1.00 95.25 176 TYR A C 1
ATOM 1399 O O . TYR A 1 176 ? 3.581 -0.149 13.666 1.00 95.25 176 TYR A O 1
ATOM 1407 N N . SER A 1 177 ? 2.469 -0.757 11.813 1.00 93.31 177 SER A N 1
ATOM 1408 C CA . SER A 1 177 ? 1.154 -0.780 12.469 1.00 93.31 177 SER A CA 1
ATOM 1409 C C . SER A 1 177 ? 1.140 -1.810 13.598 1.00 93.31 177 SER A C 1
ATOM 1411 O O . SER A 1 177 ? 0.750 -1.486 14.719 1.00 93.31 177 SER A O 1
ATOM 1413 N N . ILE A 1 178 ? 1.666 -3.013 13.347 1.00 91.38 178 ILE A N 1
ATOM 1414 C CA . ILE A 1 178 ? 1.730 -4.083 14.348 1.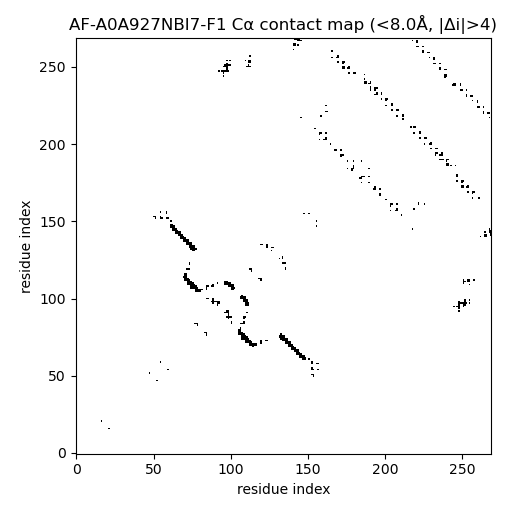00 91.38 178 ILE A CA 1
ATOM 1415 C C . ILE A 1 178 ? 2.696 -3.746 15.486 1.00 91.38 178 ILE A C 1
ATOM 1417 O O . ILE A 1 178 ? 2.326 -3.864 16.654 1.00 91.38 178 ILE A O 1
ATOM 1421 N N . SER A 1 179 ? 3.935 -3.358 15.181 1.00 92.62 179 SER A N 1
ATOM 1422 C CA . SER A 1 179 ? 4.929 -3.067 16.221 1.00 92.62 179 SER A CA 1
ATOM 1423 C C . SER A 1 179 ? 4.555 -1.838 17.046 1.00 92.62 179 SER A C 1
ATOM 1425 O O . SER A 1 179 ? 4.813 -1.812 18.250 1.00 92.62 179 SER A O 1
ATOM 1427 N N . PHE A 1 180 ? 3.911 -0.835 16.443 1.00 92.25 180 PHE A N 1
ATOM 1428 C CA . PHE A 1 180 ? 3.395 0.313 17.184 1.00 92.25 180 PHE A CA 1
ATOM 1429 C C . PHE A 1 180 ? 2.243 -0.097 18.111 1.00 92.25 180 PHE A C 1
ATOM 1431 O O . PHE A 1 180 ? 2.259 0.270 19.283 1.00 92.25 180 PHE A O 1
ATOM 1438 N N . ASP A 1 181 ? 1.303 -0.924 17.637 1.00 89.75 181 ASP A N 1
ATOM 1439 C CA . ASP A 1 181 ? 0.208 -1.455 18.466 1.00 89.75 181 ASP A CA 1
ATOM 1440 C C . ASP A 1 181 ? 0.690 -2.272 19.663 1.00 89.75 181 ASP A C 1
ATOM 1442 O O . ASP A 1 181 ? 0.095 -2.224 20.739 1.00 89.75 181 ASP A O 1
ATOM 1446 N N . LYS A 1 182 ? 1.793 -3.003 19.497 1.00 91.19 182 LYS A N 1
ATOM 1447 C CA . LYS A 1 182 ? 2.435 -3.750 20.585 1.00 91.19 182 LYS A CA 1
ATOM 1448 C C . LYS A 1 182 ? 3.255 -2.868 21.533 1.00 91.19 182 LYS A C 1
ATOM 1450 O O . LYS A 1 182 ? 3.755 -3.370 22.538 1.00 91.19 182 LYS A O 1
ATOM 1455 N N . GLY A 1 183 ? 3.425 -1.580 21.225 1.00 92.38 183 GLY A N 1
ATOM 1456 C CA . GLY A 1 183 ? 4.279 -0.664 21.982 1.00 92.38 183 GLY A CA 1
ATOM 1457 C C . GLY A 1 183 ? 5.781 -0.934 21.824 1.00 92.38 183 GLY A C 1
ATOM 1458 O O . GLY A 1 183 ? 6.569 -0.478 22.649 1.00 92.38 183 GLY A O 1
ATOM 1459 N N . GLU A 1 184 ? 6.192 -1.674 20.789 1.00 94.38 184 GLU A N 1
ATOM 1460 C CA . GLU A 1 184 ? 7.596 -2.031 20.523 1.00 94.38 184 GLU A CA 1
ATOM 1461 C C . GLU A 1 184 ? 8.383 -0.864 19.909 1.00 94.38 184 GLU A C 1
ATOM 1463 O O . GLU A 1 184 ? 9.600 -0.772 20.073 1.00 94.38 184 GLU A O 1
ATOM 1468 N N . ILE A 1 185 ? 7.692 0.035 19.202 1.00 94.12 185 ILE A N 1
ATOM 1469 C CA . ILE A 1 185 ? 8.277 1.204 18.540 1.00 94.12 185 ILE A CA 1
ATOM 1470 C C . ILE A 1 185 ? 7.500 2.476 18.881 1.00 94.12 185 ILE A C 1
ATOM 1472 O O . ILE A 1 185 ? 6.293 2.453 19.111 1.00 94.12 185 ILE A O 1
ATOM 1476 N N . SER A 1 186 ? 8.196 3.612 18.892 1.00 94.12 186 SER A N 1
ATOM 1477 C CA . SER A 1 186 ? 7.582 4.927 19.090 1.00 94.12 186 SER A CA 1
ATOM 1478 C C . SER A 1 186 ? 7.039 5.503 17.779 1.00 94.12 186 SER A C 1
ATOM 1480 O O . SER A 1 186 ? 7.461 5.115 16.689 1.00 94.12 186 SER A O 1
ATOM 1482 N N . HIS A 1 187 ? 6.164 6.506 17.870 1.00 94.06 187 HIS A N 1
ATOM 1483 C CA . HIS A 1 187 ? 5.670 7.238 16.698 1.00 94.06 187 HIS A CA 1
ATOM 1484 C C . HIS A 1 187 ? 6.814 7.905 15.905 1.00 94.06 187 HIS A C 1
ATOM 1486 O O . HIS A 1 187 ? 6.773 7.949 14.680 1.00 94.06 187 HIS A O 1
ATOM 1492 N N . LEU A 1 188 ? 7.893 8.341 16.570 1.00 94.00 188 LEU A N 1
ATOM 1493 C CA . LEU A 1 188 ? 9.084 8.873 15.893 1.00 94.00 188 LEU A CA 1
ATOM 1494 C C . LEU A 1 188 ? 9.814 7.804 15.068 1.00 94.00 188 LEU A C 1
ATOM 1496 O O . LEU A 1 188 ? 10.285 8.092 13.968 1.00 94.00 188 LEU A O 1
ATOM 1500 N N . ALA A 1 189 ? 9.896 6.569 15.574 1.00 94.31 189 ALA A N 1
ATOM 1501 C CA . ALA A 1 189 ? 10.485 5.458 14.829 1.00 94.31 189 ALA A CA 1
ATOM 1502 C C . ALA A 1 189 ? 9.642 5.111 13.592 1.00 94.31 189 ALA A C 1
ATOM 1504 O O . ALA A 1 189 ? 10.202 4.938 12.510 1.00 94.31 189 ALA A O 1
ATOM 1505 N N . VAL A 1 190 ? 8.311 5.104 13.733 1.00 95.50 190 VAL A N 1
ATOM 1506 C CA . VAL A 1 190 ? 7.375 4.946 12.609 1.00 95.50 190 VAL A CA 1
ATOM 1507 C C . VAL A 1 190 ? 7.595 6.047 11.566 1.00 95.50 190 VAL A C 1
ATOM 1509 O O . VAL A 1 190 ? 7.846 5.745 10.404 1.00 95.50 190 VAL A O 1
ATOM 1512 N N . SER A 1 191 ? 7.568 7.322 11.970 1.00 95.88 191 SER A N 1
ATOM 1513 C CA . SER A 1 191 ? 7.747 8.465 11.061 1.00 95.88 191 SER A CA 1
ATOM 1514 C C . SER A 1 191 ? 9.085 8.416 10.311 1.00 95.88 191 SER A C 1
ATOM 1516 O O . SER A 1 191 ? 9.129 8.649 9.100 1.00 95.88 191 SER A O 1
ATOM 1518 N N . SER A 1 192 ? 10.172 8.055 10.998 1.00 95.00 192 SER A N 1
ATOM 1519 C CA . SER A 1 192 ? 11.494 7.891 10.381 1.00 95.00 192 SER A CA 1
ATOM 1520 C C . SER A 1 192 ? 11.504 6.770 9.336 1.00 95.00 192 SER A C 1
ATOM 1522 O O . SER A 1 192 ? 11.995 6.951 8.219 1.00 95.00 192 SER A O 1
ATOM 1524 N N . GLY A 1 193 ? 10.901 5.624 9.658 1.00 95.44 193 GLY A N 1
ATOM 1525 C CA . GLY A 1 193 ? 10.785 4.504 8.733 1.00 95.44 193 GLY A CA 1
ATOM 1526 C C . GLY A 1 193 ? 9.932 4.823 7.500 1.00 95.44 193 GLY A C 1
ATOM 1527 O O . GLY A 1 193 ? 10.364 4.557 6.376 1.00 95.44 193 GLY A O 1
ATOM 1528 N N . LEU A 1 194 ? 8.784 5.484 7.691 1.00 97.38 194 LEU A N 1
ATOM 1529 C CA . LEU A 1 194 ? 7.949 5.982 6.592 1.00 97.38 194 LEU A CA 1
ATOM 1530 C C . LEU A 1 194 ? 8.702 6.995 5.716 1.00 97.38 194 LEU A C 1
ATOM 1532 O O . LEU A 1 194 ? 8.616 6.949 4.491 1.00 97.38 194 LEU A O 1
ATOM 1536 N N . SER A 1 195 ? 9.503 7.875 6.322 1.00 97.44 195 SER A N 1
ATOM 1537 C CA . SER A 1 195 ? 10.322 8.847 5.586 1.00 97.44 195 SER A CA 1
ATOM 1538 C C . SER A 1 195 ? 11.384 8.168 4.715 1.00 97.44 195 SER A C 1
ATOM 1540 O O . SER A 1 195 ? 11.633 8.606 3.591 1.00 97.44 195 SER A O 1
ATOM 1542 N N . ASN A 1 196 ? 11.987 7.078 5.198 1.00 97.31 196 ASN A N 1
ATOM 1543 C CA . ASN A 1 196 ? 12.971 6.305 4.439 1.00 97.31 196 ASN A CA 1
ATOM 1544 C C . ASN A 1 196 ? 12.338 5.636 3.207 1.00 97.31 196 ASN A C 1
ATOM 1546 O O . ASN A 1 196 ? 12.836 5.798 2.091 1.00 97.31 196 ASN A O 1
ATOM 1550 N N . ILE A 1 197 ? 11.215 4.927 3.381 1.00 97.81 197 ILE A N 1
ATOM 1551 C CA . ILE A 1 197 ? 10.536 4.281 2.248 1.00 97.81 197 ILE A CA 1
ATOM 1552 C C . ILE A 1 197 ? 9.975 5.317 1.261 1.00 97.81 197 ILE A C 1
ATOM 1554 O O . ILE A 1 197 ? 10.128 5.146 0.053 1.00 97.81 197 ILE A O 1
ATOM 1558 N N . ARG A 1 198 ? 9.459 6.455 1.748 1.00 98.19 198 ARG A N 1
ATOM 1559 C CA . ARG A 1 198 ? 9.055 7.586 0.901 1.00 98.19 198 ARG A CA 1
ATOM 1560 C C . ARG A 1 198 ? 10.226 8.140 0.084 1.00 98.19 198 ARG A C 1
ATOM 1562 O O . ARG A 1 198 ? 10.073 8.421 -1.100 1.00 98.19 198 ARG A O 1
ATOM 1569 N N . GLY A 1 199 ? 11.415 8.253 0.679 1.00 97.69 199 GLY A N 1
ATOM 1570 C CA . GLY A 1 199 ? 12.630 8.653 -0.036 1.00 97.69 199 GLY A CA 1
ATOM 1571 C C . GLY A 1 199 ? 12.949 7.742 -1.227 1.00 97.69 199 GLY A C 1
ATOM 1572 O O . GLY A 1 199 ? 13.301 8.236 -2.299 1.00 97.69 199 GLY A O 1
ATOM 1573 N N . LYS A 1 200 ? 12.752 6.424 -1.073 1.00 97.62 200 LYS A N 1
ATOM 1574 C CA . LYS A 1 200 ? 12.885 5.459 -2.177 1.00 97.62 200 LYS A CA 1
ATOM 1575 C C . LYS A 1 200 ? 11.816 5.671 -3.252 1.00 97.62 200 LYS A C 1
ATOM 1577 O O . LYS A 1 200 ? 12.160 5.718 -4.429 1.00 97.62 200 LYS A O 1
ATOM 1582 N N . VAL A 1 201 ? 10.552 5.863 -2.858 1.00 98.25 201 VAL A N 1
ATOM 1583 C CA . VAL A 1 201 ? 9.446 6.165 -3.789 1.00 98.25 201 VAL A CA 1
ATOM 1584 C C . VAL A 1 201 ? 9.761 7.413 -4.621 1.00 98.25 201 VAL A C 1
ATOM 1586 O O . VAL A 1 201 ? 9.669 7.366 -5.845 1.00 98.25 201 VAL A O 1
ATOM 1589 N N . LYS A 1 202 ? 10.228 8.504 -3.998 1.00 98.19 202 LYS A N 1
ATOM 1590 C CA . LYS A 1 202 ? 10.615 9.734 -4.714 1.00 98.19 202 LYS A CA 1
ATOM 1591 C C . LYS A 1 202 ? 11.732 9.516 -5.728 1.00 98.19 202 LYS A C 1
ATOM 1593 O O . LYS A 1 202 ? 11.652 10.049 -6.832 1.00 98.19 202 LYS A O 1
ATOM 1598 N N . ALA A 1 203 ? 12.761 8.749 -5.368 1.00 97.12 203 ALA A N 1
ATOM 1599 C CA . ALA A 1 203 ? 13.847 8.430 -6.292 1.00 97.12 203 ALA A CA 1
ATOM 1600 C C . ALA A 1 203 ? 13.318 7.683 -7.529 1.00 97.12 203 ALA A C 1
ATOM 1602 O O . ALA A 1 203 ? 13.598 8.085 -8.656 1.00 97.12 203 ALA A O 1
ATOM 1603 N N . ILE A 1 204 ? 12.463 6.677 -7.316 1.00 96.56 204 ILE A N 1
ATOM 1604 C CA . ILE A 1 204 ? 11.831 5.906 -8.393 1.00 96.56 204 ILE A CA 1
ATOM 1605 C C . ILE A 1 204 ? 10.939 6.793 -9.273 1.00 96.56 204 ILE A C 1
ATOM 1607 O O . ILE A 1 204 ? 10.980 6.663 -10.494 1.00 96.56 204 ILE A O 1
ATOM 1611 N N . ILE A 1 205 ? 10.162 7.720 -8.695 1.00 96.25 205 ILE A N 1
ATOM 1612 C CA . ILE A 1 205 ? 9.334 8.667 -9.467 1.00 96.25 205 ILE A CA 1
ATOM 1613 C C . ILE A 1 205 ? 10.198 9.492 -10.422 1.00 96.25 205 ILE A C 1
ATOM 1615 O O . ILE A 1 205 ? 9.836 9.647 -11.589 1.00 96.25 205 ILE A O 1
ATOM 1619 N N . VAL A 1 206 ? 11.330 10.016 -9.944 1.00 95.38 206 VAL A N 1
ATOM 1620 C CA . VAL A 1 206 ? 12.251 10.823 -10.759 1.00 95.38 206 VAL A CA 1
ATOM 1621 C C . VAL A 1 206 ? 12.859 9.984 -11.882 1.00 95.38 206 VAL A C 1
ATOM 1623 O O . VAL A 1 206 ? 12.868 10.414 -13.038 1.00 95.38 206 VAL A O 1
ATOM 1626 N N . ASP A 1 207 ? 13.320 8.774 -11.572 1.00 92.56 207 ASP A N 1
ATOM 1627 C CA . ASP A 1 207 ? 13.899 7.869 -12.566 1.00 92.56 207 ASP A CA 1
ATOM 1628 C C . ASP A 1 207 ? 12.865 7.472 -13.632 1.00 92.56 207 ASP A C 1
ATOM 1630 O O . ASP A 1 207 ? 13.149 7.521 -14.833 1.00 92.56 207 ASP A O 1
ATOM 1634 N N . LEU A 1 208 ? 11.633 7.170 -13.214 1.00 92.38 208 LEU A N 1
ATOM 1635 C CA . LEU A 1 208 ? 10.530 6.837 -14.112 1.00 92.38 208 LEU A CA 1
ATOM 1636 C C . LEU A 1 208 ? 10.098 8.042 -14.963 1.00 92.38 208 LEU A C 1
ATOM 1638 O O . LEU A 1 208 ? 9.807 7.886 -16.148 1.00 92.38 208 LEU A O 1
ATOM 1642 N N . GLN A 1 209 ? 10.110 9.256 -14.407 1.00 91.94 209 GLN A N 1
ATOM 1643 C CA . GLN A 1 209 ? 9.823 10.484 -15.154 1.00 91.94 209 GLN A CA 1
ATOM 1644 C C . GLN A 1 209 ? 10.826 10.702 -16.290 1.00 91.94 209 GLN A C 1
ATOM 1646 O O . GLN A 1 209 ? 10.441 11.013 -17.420 1.00 91.94 209 GLN A O 1
ATOM 1651 N N . ASN A 1 210 ? 12.114 10.506 -16.004 1.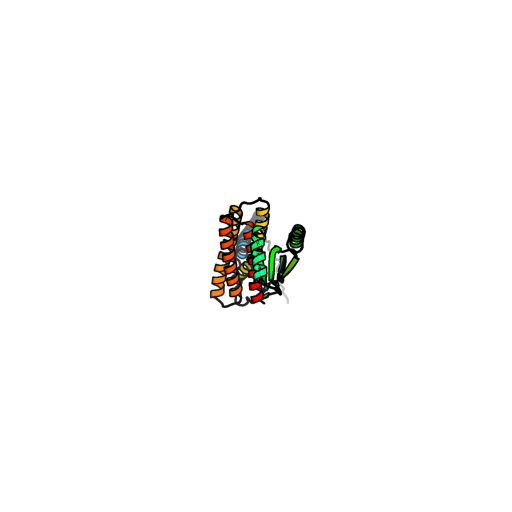00 88.81 210 ASN A N 1
ATOM 1652 C CA . ASN A 1 210 ? 13.175 10.610 -17.002 1.00 88.81 210 ASN A CA 1
ATOM 1653 C C . ASN A 1 210 ? 13.013 9.572 -18.119 1.00 88.81 210 ASN A C 1
ATOM 1655 O O . ASN A 1 210 ? 13.392 9.835 -19.262 1.00 88.81 210 ASN A O 1
ATOM 1659 N N . LEU A 1 211 ? 12.430 8.414 -17.801 1.00 87.00 211 LEU A N 1
ATOM 1660 C CA . LEU A 1 211 ? 12.124 7.367 -18.764 1.00 87.00 211 LEU A CA 1
ATOM 1661 C C . LEU A 1 211 ? 10.911 7.710 -19.645 1.00 87.00 211 LEU A C 1
ATOM 1663 O O . LEU A 1 211 ? 10.978 7.571 -20.866 1.00 87.00 211 LEU A O 1
ATOM 1667 N N . ILE A 1 212 ? 9.820 8.202 -19.050 1.00 86.31 212 ILE A N 1
ATOM 1668 C CA . ILE A 1 212 ? 8.582 8.572 -19.761 1.00 86.31 212 ILE A CA 1
ATOM 1669 C C . ILE A 1 212 ? 8.794 9.770 -20.688 1.00 86.31 212 ILE A C 1
ATOM 1671 O O . ILE A 1 212 ? 8.248 9.806 -21.787 1.00 86.31 212 ILE A O 1
ATOM 1675 N N . ASN A 1 213 ? 9.632 10.735 -20.311 1.00 79.00 213 ASN A N 1
ATOM 1676 C CA . ASN A 1 213 ? 9.937 11.877 -21.180 1.00 79.00 213 ASN A CA 1
ATOM 1677 C C . ASN A 1 213 ? 10.571 11.461 -22.520 1.00 79.00 213 ASN A C 1
ATOM 1679 O O . ASN A 1 213 ? 10.535 12.227 -23.481 1.00 79.00 213 ASN A O 1
ATOM 1683 N N . LYS A 1 214 ? 11.130 10.247 -22.603 1.00 69.25 214 LYS A N 1
ATOM 1684 C CA . LYS A 1 214 ? 11.656 9.676 -23.846 1.00 69.25 214 LYS A CA 1
ATOM 1685 C C . LYS A 1 214 ? 10.570 9.006 -24.695 1.00 69.25 214 LYS A C 1
ATOM 1687 O O . LYS A 1 214 ? 10.822 8.753 -25.869 1.00 69.25 214 LYS A O 1
ATOM 1692 N N . ASN A 1 215 ? 9.410 8.669 -24.119 1.00 63.53 215 ASN A N 1
ATOM 1693 C CA . ASN A 1 215 ? 8.404 7.836 -24.772 1.00 63.53 215 ASN A CA 1
ATOM 1694 C C . ASN A 1 215 ? 7.038 7.845 -24.051 1.00 63.53 215 ASN A C 1
ATOM 1696 O O . ASN A 1 215 ? 6.946 7.525 -22.866 1.00 63.53 215 ASN A O 1
ATOM 1700 N N . THR A 1 216 ? 5.950 8.128 -24.772 1.00 62.09 216 THR A N 1
ATOM 1701 C CA . THR A 1 216 ? 4.587 8.120 -24.209 1.00 62.09 216 THR A CA 1
ATOM 1702 C C . THR A 1 216 ? 4.097 6.676 -24.050 1.00 62.09 216 THR A C 1
ATOM 1704 O O . THR A 1 216 ? 3.943 5.967 -25.041 1.00 62.09 216 THR A O 1
ATOM 1707 N N . SER A 1 217 ? 3.875 6.209 -22.816 1.00 72.75 217 SER A N 1
ATOM 1708 C CA . SER A 1 217 ? 3.543 4.801 -22.534 1.00 72.75 217 SER A CA 1
ATOM 1709 C C . SER A 1 217 ? 2.593 4.626 -21.344 1.00 72.75 217 SER A C 1
ATOM 1711 O O . SER A 1 217 ? 2.362 5.563 -20.580 1.00 72.75 217 SER A O 1
ATOM 1713 N N . LYS A 1 218 ? 2.096 3.391 -21.144 1.00 85.88 218 LYS A N 1
ATOM 1714 C CA . LYS A 1 218 ? 1.333 2.964 -19.951 1.00 85.88 218 LYS A CA 1
ATOM 1715 C C . LYS A 1 218 ? 2.088 3.201 -18.625 1.00 85.88 218 LYS A C 1
ATOM 1717 O O . LYS A 1 218 ? 1.475 3.144 -17.563 1.00 85.88 218 LYS A O 1
ATOM 1722 N N . LEU A 1 219 ? 3.392 3.501 -18.662 1.00 88.75 219 LEU A N 1
ATOM 1723 C CA . LEU A 1 219 ? 4.165 3.874 -17.474 1.00 88.75 219 LEU A CA 1
ATOM 1724 C C . LEU A 1 219 ? 3.707 5.203 -16.855 1.00 88.75 219 LEU A C 1
ATOM 1726 O O . LEU A 1 219 ? 3.962 5.420 -15.675 1.00 88.75 219 LEU A O 1
ATOM 1730 N N . SER A 1 220 ? 2.993 6.065 -17.591 1.00 89.56 220 SER A N 1
ATOM 1731 C CA . SER A 1 220 ? 2.390 7.273 -17.011 1.00 89.56 220 SER A CA 1
ATOM 1732 C C . SER A 1 220 ? 1.372 6.945 -15.915 1.00 89.56 220 SER A C 1
ATOM 1734 O O . SER A 1 220 ? 1.352 7.626 -14.895 1.00 89.56 220 SER A O 1
ATOM 1736 N N . TYR A 1 221 ? 0.598 5.862 -16.060 1.00 91.94 221 TYR A N 1
ATOM 1737 C CA . TYR A 1 221 ? -0.316 5.394 -15.014 1.00 91.94 221 TYR A CA 1
ATOM 1738 C C . TYR A 1 221 ? 0.439 4.942 -13.762 1.00 91.94 221 TYR A C 1
ATOM 1740 O O . TYR A 1 221 ? 0.041 5.282 -12.650 1.00 91.94 221 TYR A O 1
ATOM 1748 N N . VAL A 1 222 ? 1.562 4.236 -13.943 1.00 94.00 222 VAL A N 1
ATOM 1749 C CA . VAL A 1 222 ? 2.447 3.831 -12.838 1.00 94.00 222 VAL A CA 1
ATOM 1750 C C . VAL A 1 222 ? 3.019 5.064 -12.141 1.00 94.00 222 VAL A C 1
ATOM 1752 O O . VAL A 1 222 ? 2.978 5.160 -10.920 1.00 94.00 222 VAL A O 1
ATOM 1755 N N . GLN A 1 223 ? 3.485 6.052 -12.906 1.00 94.75 223 GLN A N 1
ATOM 1756 C CA . GLN A 1 223 ? 4.014 7.295 -12.356 1.00 94.75 223 GLN A CA 1
ATOM 1757 C C . GLN A 1 223 ? 2.957 8.074 -11.566 1.00 94.75 223 GLN A C 1
ATOM 1759 O O . GLN A 1 223 ? 3.225 8.489 -10.442 1.00 94.75 223 GLN A O 1
ATOM 1764 N N . SER A 1 224 ? 1.758 8.264 -12.124 1.00 95.38 224 SER A N 1
ATOM 1765 C CA . SER A 1 224 ? 0.664 8.948 -11.427 1.00 95.38 224 SER A CA 1
ATOM 1766 C C . SER A 1 224 ? 0.281 8.232 -10.133 1.00 95.38 224 SER A C 1
ATOM 1768 O O . SER A 1 224 ? 0.062 8.888 -9.118 1.00 95.38 224 SER A O 1
ATOM 1770 N N . ALA A 1 225 ? 0.252 6.898 -10.139 1.00 97.12 225 ALA A N 1
ATOM 1771 C CA . ALA A 1 225 ? -0.001 6.105 -8.942 1.00 97.12 225 ALA A CA 1
ATOM 1772 C C . ALA A 1 225 ? 1.107 6.270 -7.888 1.00 97.12 225 ALA A C 1
ATOM 1774 O O . ALA A 1 225 ? 0.807 6.455 -6.712 1.00 97.12 225 ALA A O 1
ATOM 1775 N N . LEU A 1 226 ? 2.380 6.284 -8.295 1.00 97.94 226 LEU A N 1
ATOM 1776 C CA . LEU A 1 226 ? 3.500 6.529 -7.380 1.00 97.94 226 LEU A CA 1
ATOM 1777 C C . LEU A 1 226 ? 3.482 7.946 -6.788 1.00 97.94 226 LEU A C 1
ATOM 1779 O O . LEU A 1 226 ? 3.846 8.119 -5.629 1.00 97.94 226 LEU A O 1
ATOM 1783 N N . ILE A 1 227 ? 3.032 8.953 -7.540 1.00 98.12 227 ILE A N 1
ATOM 1784 C CA . ILE A 1 227 ? 2.851 10.315 -7.011 1.00 98.12 227 ILE A CA 1
ATOM 1785 C C . ILE A 1 227 ? 1.777 10.323 -5.917 1.00 98.12 227 ILE A C 1
ATOM 1787 O O . ILE A 1 227 ? 2.042 10.821 -4.826 1.00 98.12 227 ILE A O 1
ATOM 1791 N N . LYS A 1 228 ? 0.616 9.691 -6.154 1.00 98.25 228 LYS A N 1
ATOM 1792 C CA . LYS A 1 228 ? -0.413 9.521 -5.111 1.00 98.25 228 LYS A CA 1
ATOM 1793 C C . LYS A 1 228 ? 0.145 8.778 -3.887 1.00 98.25 228 LYS A C 1
ATOM 1795 O O . LYS A 1 228 ? -0.153 9.133 -2.752 1.00 98.25 228 LYS A O 1
ATOM 1800 N N . LEU A 1 229 ? 0.980 7.758 -4.103 1.00 98.19 229 LEU A N 1
ATOM 1801 C CA . LEU A 1 229 ? 1.642 7.017 -3.026 1.00 98.19 229 LEU A CA 1
ATOM 1802 C C . LEU A 1 229 ? 2.571 7.912 -2.188 1.00 98.19 229 LEU A C 1
ATOM 1804 O O . LEU A 1 229 ? 2.570 7.805 -0.962 1.00 98.19 229 LEU A O 1
ATOM 1808 N N . ASP A 1 230 ? 3.339 8.805 -2.823 1.00 98.38 230 ASP A N 1
ATOM 1809 C CA . ASP A 1 230 ? 4.177 9.787 -2.119 1.00 98.38 230 ASP A CA 1
ATOM 1810 C C . ASP A 1 230 ? 3.348 10.723 -1.233 1.00 98.38 230 ASP A C 1
ATOM 1812 O O . ASP A 1 230 ? 3.741 10.985 -0.096 1.00 98.38 230 ASP A O 1
ATOM 1816 N N . GLU A 1 231 ? 2.206 11.196 -1.737 1.00 97.81 231 GLU A N 1
ATOM 1817 C CA . GLU A 1 231 ? 1.285 12.081 -1.015 1.00 97.81 231 GLU A CA 1
ATOM 1818 C C . GLU A 1 231 ? 0.699 11.393 0.226 1.00 97.81 231 GLU A C 1
ATOM 1820 O O . GLU A 1 231 ? 0.739 11.958 1.321 1.00 97.81 231 GLU A O 1
ATOM 1825 N N . ILE A 1 232 ? 0.242 10.142 0.090 1.00 97.06 232 ILE A N 1
ATOM 1826 C CA . ILE A 1 232 ? -0.268 9.343 1.217 1.00 97.06 232 ILE A CA 1
ATOM 1827 C C . ILE A 1 232 ? 0.815 9.112 2.274 1.00 97.06 232 ILE A C 1
ATOM 1829 O O . ILE A 1 232 ? 0.545 9.208 3.473 1.00 97.06 232 ILE A O 1
ATOM 1833 N N . LEU A 1 233 ? 2.051 8.824 1.852 1.00 97.75 233 LEU A N 1
ATOM 1834 C CA . LEU A 1 233 ? 3.168 8.662 2.782 1.00 97.75 233 LEU A CA 1
ATOM 1835 C C . LEU A 1 233 ? 3.501 9.974 3.500 1.00 97.75 233 LEU A C 1
ATOM 1837 O O . LEU A 1 233 ? 3.777 9.944 4.697 1.00 97.75 233 LEU A O 1
ATOM 1841 N N . ASP A 1 234 ? 3.460 11.115 2.809 1.00 97.00 234 ASP A N 1
ATOM 1842 C CA . ASP A 1 234 ? 3.677 12.433 3.416 1.00 97.00 234 ASP A CA 1
ATOM 1843 C C . ASP A 1 234 ? 2.633 12.738 4.491 1.00 97.00 234 ASP A C 1
ATOM 1845 O O . ASP A 1 234 ? 2.971 13.076 5.626 1.00 97.00 234 ASP A O 1
ATOM 1849 N N . GLU A 1 235 ? 1.356 12.541 4.160 1.00 94.69 235 GLU A N 1
ATOM 1850 C CA . GLU A 1 235 ? 0.253 12.746 5.093 1.00 94.69 235 GLU A CA 1
ATOM 1851 C C . GLU A 1 235 ? 0.380 11.826 6.316 1.00 94.69 235 GLU A C 1
ATOM 1853 O O . GLU A 1 235 ? 0.218 12.271 7.458 1.00 94.69 235 GLU A O 1
ATOM 1858 N N . ALA A 1 236 ? 0.727 10.553 6.097 1.00 95.31 236 ALA A N 1
ATOM 1859 C CA . ALA A 1 236 ? 0.932 9.591 7.171 1.00 95.31 236 ALA A CA 1
ATOM 1860 C C . ALA A 1 236 ? 2.106 9.973 8.085 1.00 95.31 236 ALA A C 1
ATOM 1862 O O . ALA A 1 236 ? 2.002 9.837 9.307 1.00 95.31 236 ALA A O 1
ATOM 1863 N N . ILE A 1 237 ? 3.206 10.481 7.519 1.00 96.06 237 ILE A N 1
ATOM 1864 C CA . ILE A 1 237 ? 4.358 10.983 8.277 1.00 96.06 237 ILE A CA 1
ATOM 1865 C C . ILE A 1 237 ? 3.936 12.151 9.170 1.00 96.06 237 ILE A C 1
ATOM 1867 O O . ILE A 1 237 ? 4.199 12.103 10.373 1.00 96.06 237 ILE A O 1
ATOM 1871 N N . LEU A 1 238 ? 3.258 13.159 8.611 1.00 93.75 238 LEU A N 1
ATOM 1872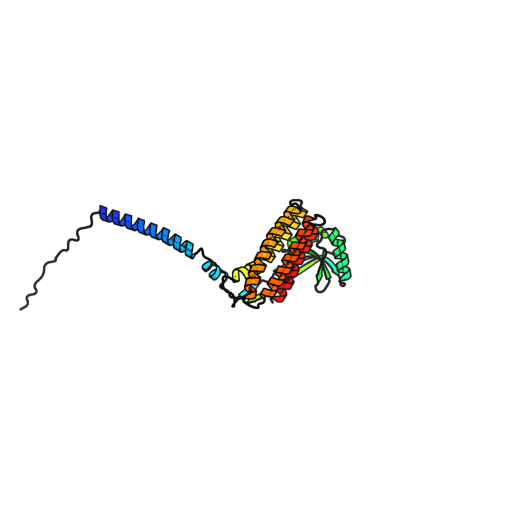 C CA . LEU A 1 238 ? 2.832 14.353 9.348 1.00 93.75 238 LEU A CA 1
ATOM 1873 C C . LEU A 1 238 ? 1.910 13.995 10.522 1.00 93.75 238 LEU A C 1
ATOM 1875 O O . LEU A 1 238 ? 2.194 14.356 11.662 1.00 93.75 238 LEU A O 1
ATOM 1879 N N . LYS A 1 239 ? 0.868 13.192 10.277 1.00 92.12 239 LYS A N 1
ATOM 1880 C CA . LYS A 1 239 ? -0.078 12.766 11.325 1.00 92.12 239 LYS A CA 1
ATOM 1881 C C . LYS A 1 239 ? 0.566 11.889 12.400 1.00 92.12 239 LYS A C 1
ATOM 1883 O O . LYS A 1 239 ? 0.152 11.918 13.558 1.00 92.12 239 LYS A O 1
ATOM 1888 N N . THR A 1 240 ? 1.572 11.099 12.029 1.00 92.00 240 THR A N 1
ATOM 1889 C CA . THR A 1 240 ? 2.295 10.245 12.977 1.00 92.00 240 THR A CA 1
ATOM 1890 C C . THR A 1 240 ? 3.202 11.062 13.898 1.00 92.00 240 THR A C 1
ATOM 1892 O O . THR A 1 240 ? 3.308 10.742 15.081 1.00 92.00 240 THR A O 1
ATOM 1895 N N . ILE A 1 241 ? 3.832 12.128 13.394 1.00 90.12 241 ILE A N 1
ATOM 1896 C CA . ILE A 1 241 ? 4.655 13.038 14.211 1.00 90.12 241 ILE A CA 1
ATOM 1897 C C . ILE A 1 241 ? 3.815 13.684 15.319 1.00 90.12 241 ILE A C 1
ATOM 1899 O O . ILE A 1 241 ? 4.271 13.764 16.458 1.00 90.12 241 ILE A O 1
ATOM 1903 N N . ASP A 1 242 ? 2.572 14.059 15.012 1.00 86.56 242 ASP A N 1
ATOM 1904 C CA . ASP A 1 242 ? 1.651 14.673 15.975 1.00 86.56 242 ASP A CA 1
ATOM 1905 C C . ASP A 1 242 ? 1.152 13.693 17.058 1.00 86.56 242 ASP A C 1
ATOM 1907 O O . ASP A 1 242 ? 0.569 14.115 18.057 1.00 86.56 242 ASP A O 1
ATOM 1911 N N . ASN A 1 243 ? 1.391 12.383 16.891 1.00 83.50 243 ASN A N 1
ATOM 1912 C CA . ASN A 1 243 ? 1.082 11.307 17.845 1.00 83.50 243 ASN A CA 1
ATOM 1913 C C . ASN A 1 243 ? -0.383 11.267 18.339 1.00 83.50 243 ASN A C 1
ATOM 1915 O O . ASN A 1 243 ? -0.675 10.767 19.426 1.00 83.50 243 ASN A O 1
ATOM 1919 N N . THR A 1 244 ? -1.326 11.788 17.558 1.00 73.38 244 THR A N 1
ATOM 1920 C CA . THR A 1 244 ? -2.744 11.844 17.948 1.00 73.38 244 THR A CA 1
ATOM 1921 C C . THR A 1 244 ? -3.503 10.570 17.584 1.00 73.38 244 THR A C 1
ATOM 1923 O O . THR A 1 244 ? -4.416 10.175 18.306 1.00 73.38 244 THR A O 1
ATOM 1926 N N . ALA A 1 245 ? -3.124 9.907 16.485 1.00 83.25 245 ALA A N 1
ATOM 1927 C CA . ALA A 1 245 ? -3.829 8.739 15.952 1.00 83.25 245 ALA A CA 1
ATOM 1928 C C . ALA A 1 245 ? -2.925 7.874 15.048 1.00 83.25 245 ALA A C 1
ATOM 1930 O O . ALA A 1 245 ? -3.291 7.533 13.921 1.00 83.25 245 ALA A O 1
ATOM 1931 N N . THR A 1 246 ? -1.717 7.537 15.511 1.00 86.88 246 THR A N 1
ATOM 1932 C CA . THR A 1 246 ? -0.693 6.862 14.689 1.00 86.88 246 THR A CA 1
ATOM 1933 C C . THR A 1 246 ? -1.182 5.552 14.069 1.00 86.88 246 THR A C 1
ATOM 1935 O O . THR A 1 246 ? -1.079 5.382 12.861 1.00 86.88 246 THR A O 1
ATOM 1938 N N . ASN A 1 247 ? -1.775 4.636 14.842 1.00 88.62 247 ASN A N 1
ATOM 1939 C CA . ASN A 1 247 ? -2.205 3.354 14.274 1.00 88.62 247 ASN A CA 1
ATOM 1940 C C . ASN A 1 247 ? -3.382 3.491 13.291 1.00 88.62 247 ASN A C 1
ATOM 1942 O O . ASN A 1 247 ? -3.364 2.887 12.221 1.00 88.62 247 ASN A O 1
ATOM 1946 N N . TYR A 1 248 ? -4.364 4.343 13.609 1.00 90.12 248 TYR A N 1
ATOM 1947 C CA . TYR A 1 248 ? -5.420 4.724 12.664 1.00 90.12 248 TYR A CA 1
ATOM 1948 C C . TYR A 1 248 ? -4.815 5.201 11.337 1.00 90.12 248 TYR A C 1
ATOM 1950 O O . TYR A 1 248 ? -5.164 4.701 10.271 1.00 90.12 248 TYR A O 1
ATOM 1958 N N . THR A 1 249 ? -3.851 6.120 11.423 1.00 92.75 249 THR A N 1
ATOM 1959 C CA . THR A 1 249 ? -3.157 6.701 10.270 1.00 92.75 249 THR A CA 1
ATOM 1960 C C . THR A 1 249 ? -2.448 5.628 9.448 1.00 92.75 249 THR A C 1
ATOM 1962 O O . THR A 1 249 ? -2.572 5.621 8.227 1.00 92.75 249 THR A O 1
ATOM 1965 N N . LEU A 1 250 ? -1.746 4.697 10.100 1.00 94.62 250 LEU A N 1
ATOM 1966 C CA . LEU A 1 250 ? -1.051 3.602 9.423 1.00 94.62 250 LEU A CA 1
ATOM 1967 C C . LEU A 1 250 ? -2.024 2.661 8.717 1.00 94.62 250 LEU A C 1
ATOM 1969 O O . LEU A 1 250 ? -1.819 2.343 7.550 1.00 94.62 250 LEU A O 1
ATOM 1973 N N . ARG A 1 251 ? -3.108 2.248 9.380 1.00 93.88 251 ARG A N 1
ATOM 1974 C CA . ARG A 1 251 ? -4.107 1.367 8.762 1.00 93.88 251 ARG A CA 1
ATOM 1975 C C . ARG A 1 251 ? -4.847 2.068 7.628 1.00 93.88 251 ARG A C 1
ATOM 1977 O O . ARG A 1 251 ? -5.079 1.444 6.600 1.00 93.88 251 ARG A O 1
ATOM 1984 N N . TYR A 1 252 ? -5.169 3.355 7.768 1.00 94.31 252 TYR A N 1
ATOM 1985 C CA . TYR A 1 252 ? -5.737 4.161 6.684 1.00 94.31 252 TYR A CA 1
ATOM 1986 C C . TYR A 1 252 ? -4.782 4.247 5.492 1.00 94.31 252 TYR A C 1
ATOM 1988 O O . TYR A 1 252 ? -5.182 3.943 4.368 1.00 94.31 252 TYR A O 1
ATOM 1996 N N . ALA A 1 253 ? -3.511 4.578 5.731 1.00 95.56 253 ALA A N 1
ATOM 1997 C CA . ALA A 1 253 ? -2.491 4.614 4.688 1.00 95.56 253 ALA A CA 1
ATOM 1998 C C . ALA A 1 253 ? -2.356 3.249 3.998 1.00 95.56 253 ALA A C 1
ATOM 2000 O O . ALA A 1 253 ? -2.368 3.192 2.775 1.00 95.56 253 ALA A O 1
ATOM 2001 N N . LEU A 1 254 ? -2.331 2.149 4.758 1.00 95.94 254 LEU A N 1
ATOM 2002 C CA . LEU A 1 254 ? -2.249 0.789 4.223 1.00 95.94 254 LEU A CA 1
ATOM 2003 C C . LEU A 1 254 ? -3.382 0.486 3.231 1.00 95.94 254 LEU A C 1
ATO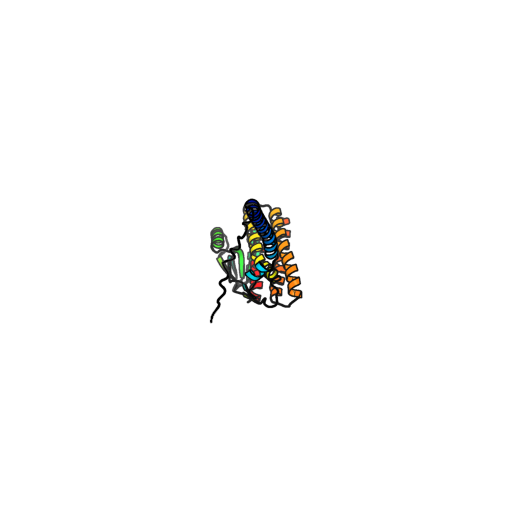M 2005 O O . LEU A 1 254 ? -3.114 -0.041 2.153 1.00 95.94 254 LEU A O 1
ATOM 2009 N N . VAL A 1 255 ? -4.632 0.841 3.559 1.00 96.25 255 VAL A N 1
ATOM 2010 C CA . VAL A 1 255 ? -5.762 0.649 2.630 1.00 96.25 255 VAL A CA 1
ATOM 2011 C C . VAL A 1 255 ? -5.615 1.524 1.384 1.00 96.25 255 VAL A C 1
ATOM 2013 O O . VAL A 1 255 ? -5.840 1.033 0.283 1.00 96.25 255 VAL A O 1
ATOM 2016 N N . ASN A 1 256 ? -5.167 2.775 1.525 1.00 96.06 256 ASN A N 1
ATOM 2017 C CA . ASN A 1 256 ? -4.925 3.651 0.373 1.00 96.06 256 ASN A CA 1
ATOM 2018 C C . ASN A 1 256 ? -3.839 3.091 -0.558 1.00 96.06 256 ASN A C 1
ATOM 2020 O O . ASN A 1 256 ? -4.004 3.138 -1.770 1.00 96.06 256 ASN A O 1
ATOM 2024 N N . VAL A 1 257 ? -2.753 2.516 -0.025 1.00 96.75 257 VAL A N 1
ATOM 2025 C CA . VAL A 1 257 ? -1.718 1.860 -0.851 1.00 96.75 257 VAL A CA 1
ATOM 2026 C C . VAL A 1 257 ? -2.329 0.742 -1.694 1.00 96.75 257 VAL A C 1
ATOM 2028 O O . VAL A 1 257 ? -2.076 0.658 -2.893 1.00 96.75 257 VAL A O 1
ATOM 2031 N N . VAL A 1 258 ? -3.155 -0.099 -1.069 1.00 96.38 258 VAL A N 1
ATOM 2032 C CA . VAL A 1 258 ? -3.844 -1.220 -1.723 1.00 96.38 258 VAL A CA 1
ATOM 2033 C C . VAL A 1 258 ? -4.790 -0.731 -2.819 1.00 96.38 258 VAL A C 1
ATOM 2035 O O . VAL A 1 258 ? -4.815 -1.335 -3.893 1.00 96.38 258 VAL A O 1
ATOM 2038 N N . ASP A 1 259 ? -5.540 0.337 -2.546 1.00 95.56 259 ASP A N 1
ATOM 2039 C CA . ASP A 1 259 ? -6.516 0.923 -3.468 1.00 95.56 259 ASP A CA 1
ATOM 2040 C C . ASP A 1 259 ? -5.839 1.594 -4.667 1.00 95.56 259 ASP A C 1
ATOM 2042 O O . ASP A 1 259 ? -6.141 1.281 -5.815 1.00 95.56 259 ASP A O 1
ATOM 2046 N N . ILE A 1 260 ? -4.821 2.424 -4.425 1.00 96.12 260 ILE A N 1
ATOM 2047 C CA . ILE A 1 260 ? -4.058 3.073 -5.497 1.00 96.12 260 ILE A CA 1
ATOM 2048 C C . ILE A 1 260 ? -3.374 2.020 -6.381 1.00 96.12 260 ILE A C 1
ATOM 2050 O O . ILE A 1 260 ? -3.373 2.148 -7.608 1.00 96.12 260 ILE A O 1
ATOM 2054 N N . GLU A 1 261 ? -2.811 0.960 -5.791 1.00 95.19 261 GLU A N 1
ATOM 2055 C CA . GLU A 1 261 ? -2.226 -0.134 -6.568 1.00 95.19 261 GLU A CA 1
ATOM 2056 C C . GLU A 1 261 ? -3.287 -0.848 -7.421 1.00 95.19 261 GLU A C 1
ATOM 2058 O O . GLU A 1 261 ? -3.020 -1.238 -8.562 1.00 95.19 261 GLU A O 1
ATOM 2063 N N . TYR A 1 262 ? -4.494 -1.021 -6.876 1.00 94.00 262 TYR A N 1
ATOM 2064 C CA . TYR A 1 262 ? -5.615 -1.654 -7.566 1.00 94.00 262 TYR A CA 1
ATOM 2065 C C . TYR A 1 262 ? -6.073 -0.808 -8.758 1.00 94.00 262 TYR A C 1
ATOM 2067 O O . TYR A 1 262 ? -6.115 -1.316 -9.883 1.00 94.00 262 TYR A O 1
ATOM 2075 N N . GLU A 1 263 ? -6.296 0.492 -8.547 1.00 93.12 263 GLU A N 1
ATOM 2076 C CA . GLU A 1 263 ? -6.603 1.451 -9.609 1.00 93.12 263 GLU A CA 1
ATOM 2077 C C . GLU A 1 263 ? -5.524 1.433 -10.694 1.00 93.12 263 GLU A C 1
ATOM 2079 O O . GLU A 1 263 ? -5.839 1.278 -11.873 1.00 93.12 263 GLU A O 1
ATOM 2084 N N . MET A 1 264 ? -4.248 1.529 -10.312 1.00 93.75 264 MET A N 1
ATOM 2085 C CA . MET A 1 264 ? -3.128 1.496 -11.252 1.00 93.75 264 MET A CA 1
ATOM 2086 C C . MET A 1 264 ? -3.165 0.226 -12.104 1.00 93.75 264 MET A C 1
ATOM 2088 O O . MET A 1 264 ? -3.127 0.316 -13.329 1.00 93.75 264 MET A O 1
ATOM 2092 N N . ARG A 1 265 ? -3.252 -0.957 -11.481 1.00 91.94 265 ARG A N 1
ATOM 2093 C CA . ARG A 1 265 ? -3.243 -2.239 -12.202 1.00 91.94 265 ARG A CA 1
ATOM 2094 C C . ARG A 1 265 ? -4.443 -2.377 -13.136 1.00 91.94 265 ARG A C 1
ATOM 2096 O O . ARG A 1 265 ? -4.263 -2.907 -14.229 1.00 91.94 265 ARG A O 1
ATOM 2103 N N . SER A 1 266 ? -5.610 -1.845 -12.770 1.00 90.75 266 SER A N 1
ATOM 2104 C CA . SER A 1 266 ? -6.793 -1.836 -13.645 1.00 90.75 266 SER A CA 1
ATOM 2105 C C . SER A 1 266 ? -6.564 -1.073 -14.959 1.00 90.75 266 SER A C 1
ATOM 2107 O O . SER A 1 266 ? -7.080 -1.475 -15.997 1.00 90.75 266 SER A O 1
ATOM 2109 N N . GLN A 1 267 ? -5.726 -0.028 -14.949 1.00 90.25 267 GLN A N 1
ATOM 2110 C CA . GLN A 1 267 ? -5.348 0.732 -16.151 1.00 90.25 267 GLN A CA 1
ATOM 2111 C C . GLN A 1 267 ? -4.284 0.018 -17.006 1.00 90.25 267 GLN A C 1
ATOM 2113 O O . GLN A 1 267 ? -4.018 0.418 -18.142 1.00 90.25 267 GLN A O 1
ATOM 2118 N N . LEU A 1 268 ? -3.626 -1.011 -16.459 1.00 87.38 268 LEU A N 1
ATOM 2119 C CA . LEU A 1 268 ? -2.567 -1.753 -17.147 1.00 87.38 268 LEU A CA 1
ATOM 2120 C C . LEU A 1 268 ? -3.072 -2.978 -17.910 1.00 87.38 268 LEU A C 1
ATOM 2122 O O . LEU A 1 268 ? -2.357 -3.438 -18.809 1.00 87.38 268 LEU A O 1
ATOM 2126 N N . VAL A 1 269 ? -4.260 -3.485 -17.571 1.00 82.12 269 VAL A N 1
ATOM 2127 C CA . VAL A 1 269 ? -4.960 -4.538 -18.330 1.00 82.12 269 VAL A CA 1
ATOM 2128 C C . VAL A 1 269 ? -5.247 -4.065 -19.762 1.00 82.12 269 VAL A C 1
ATOM 2130 O O . VAL A 1 269 ? -5.202 -4.926 -20.665 1.00 82.12 269 VAL A O 1
#

pLDDT: mean 84.02, std 14.61, range [40.72, 98.38]

Mean predicted aligned error: 12.31 Å

Sequence (269 aa):
MSKQVYYDDVKIIKKPLNKRVRDFLKFFCVVVVIVMCFVGAGYLSKALTVGNLGAVIVYGSTTKKLNANVRYAVTLGEYEDKTEAEQVALGSSVQGASGYVWHGDKYYVIGSVYSTREDAEKVLRNLQESKYNTSIIEIRYDKATLDLSMYENSDMRVVDESIGIWDDVYQCIYDYSISFDKGEISHLAVSSGLSNIRGKVKAIIVDLQNLINKNTSKLSYVQSALIKLDEILDEAILKTIDNTATNYTLRYALVNVVDIEYEMRSQLV

Nearest PDB structures (foldseek):
  7znn-assembly1_D  TM=4.595E-01  e=3.849E+00  Rattus norvegicus
  1jch-assembly1_A  TM=3.186E-01  e=1.626E+00  Escherichia coli str. K-12 substr. W3110

Secondary structure (DSSP, 8-state):
---------------PPPHHHHHHHHHHHHHHHHHHHHHHHHHHHHHHSSSSHHHHHHH--SEEEEPPEEEEEEEEEEESSHHHHHHHHHHHHTTT---EEEESSSEEEEEEEESSHHHHHHHHHHTTTSSS--EEEEEEEPPEEEE-TTS-HHHHHHHHHHHHHHHHHHHHHHHHHHHHHTTSS-HHHHHHHHHHHHHHHHHHHHHHHHHHTTS--THHHHHHHHHHHHHHHHHHHHHHHTTSSHHHHHHHHHHHHHHHHHHHHHHH-

Radius of gyration: 32.99 Å; Cα contacts (8 Å, |Δi|>4): 338; chains: 1; bounding box: 101×65×86 Å

Foldseek 3Di:
DDDDDDDPDPPPPPPDDDPVVVVVVVVVVVVVVVVCVVVVVVVVCVVVVDDDPVLCVVVVDQKDKDAKAKKKFKFQDWAQDPVVLQVVLVVCLVVLFLSDFDDDNTTTGTRFMGRDPVVSVVVQVVCPPPPGPIDMDMLMFHMFMFRRNVPDSVLVVLVVLLLPLLVVLLVLLVVCLVCVVVVNDALVRSLVSLVVSLVSLVVSLVSLVVVCVVDPGLSVLSSVLSVVLSVLSVVLSVVSVVVPRNSNSSRNSSVSSSVSSRVSSVSRD

Solvent-accessible surface area (backbone atoms only — not comparable to full-atom values): 14819 Å² total; per-residue (Å²): 138,88,81,85,82,84,78,80,82,82,78,80,78,78,76,74,74,55,66,69,57,54,53,47,51,52,52,51,52,52,52,52,50,52,52,49,49,55,52,47,50,53,51,49,47,55,65,68,71,54,76,49,64,65,29,48,73,73,49,69,56,48,53,52,74,45,71,60,49,61,36,24,32,29,28,48,32,77,29,91,45,64,70,61,25,52,52,50,12,62,63,35,38,82,74,47,24,21,32,39,74,46,82,67,102,43,26,30,19,33,34,42,68,28,79,41,64,68,62,32,51,56,53,51,62,74,41,69,86,47,99,46,65,60,48,78,48,77,50,73,42,70,61,25,60,46,83,40,72,90,56,55,60,78,50,49,54,51,54,50,51,64,65,50,48,57,60,56,52,48,49,52,38,50,53,45,34,52,37,42,74,70,66,76,46,53,50,66,55,46,28,52,52,50,50,53,57,42,52,52,52,52,52,45,46,53,53,46,48,65,52,43,77,77,45,94,56,80,61,55,50,55,46,55,38,50,52,54,49,48,52,48,45,50,54,40,31,55,49,16,68,69,62,79,48,42,50,18,41,32,31,31,42,44,44,48,54,54,48,45,51,46,58,37,50,66,76,44,93